Protein AF-A0A9W9A0K6-F1 (afdb_monomer_lite)

Radius of gyration: 25.61 Å; chains: 1; bounding box: 62×74×63 Å

pLDDT: mean 73.53, std 22.24, range [29.34, 97.88]

Secondary structure (DSSP, 8-state):
-HHHHHHHH----PBPTTS-BSS-HHHHHHHHHHHHH-PPP--HHHHHH---TTHHHHHHHHHHHHHS----HHHHHHHHHHHHHH---HHHHHHHHS------S-------------------------PPP-------PPPEEEEEEEE---SS--------S-----SS-----TT-SEEGGGS--EEEEEE--SS---EEEEEEEEETTEEEEEEEE-EEE-SS-PPTT-EEEEEESSTTTHHHHHT-S-GGGEEEEEEEEEPPSSTTSPPEEEEEEEEEEE-

Organism: NCBI:txid153920

Structure (mmCIF, N/CA/C/O backbone):
data_AF-A0A9W9A0K6-F1
#
_entry.id   AF-A0A9W9A0K6-F1
#
loop_
_atom_site.group_PDB
_atom_site.id
_atom_site.type_symbol
_atom_site.label_atom_id
_atom_site.label_alt_id
_atom_site.label_comp_id
_atom_site.label_asym_id
_atom_site.label_entity_id
_atom_site.label_seq_id
_atom_site.pdbx_PDB_ins_code
_atom_site.Cartn_x
_atom_site.Cartn_y
_atom_site.Cartn_z
_atom_site.occupancy
_atom_site.B_iso_or_equiv
_atom_site.auth_seq_id
_atom_site.auth_comp_id
_atom_site.auth_asym_id
_atom_site.auth_atom_id
_atom_site.pdbx_PDB_model_num
ATOM 1 N N . ASP A 1 1 ? 0.219 8.237 28.336 1.00 68.12 1 ASP A N 1
ATOM 2 C CA . ASP A 1 1 ? -1.061 7.681 28.813 1.00 68.12 1 ASP A CA 1
ATOM 3 C C . ASP A 1 1 ? -2.025 7.581 27.627 1.00 68.12 1 ASP A C 1
ATOM 5 O O . ASP A 1 1 ? -2.242 8.591 26.966 1.00 68.12 1 ASP A O 1
ATOM 9 N N . VAL A 1 2 ? -2.498 6.372 27.291 1.00 68.00 2 VAL A N 1
ATOM 10 C CA . VAL A 1 2 ? -3.333 6.113 26.092 1.00 68.00 2 VAL A CA 1
ATOM 11 C C . VAL A 1 2 ? -4.708 6.754 26.244 1.00 68.00 2 VAL A C 1
ATOM 13 O O . VAL A 1 2 ? -5.220 7.337 25.292 1.00 68.00 2 VAL A O 1
ATOM 16 N N . PHE A 1 3 ? -5.263 6.713 27.455 1.00 74.75 3 PHE A N 1
ATOM 17 C CA . PHE A 1 3 ? -6.571 7.274 27.755 1.00 74.75 3 PHE A CA 1
ATOM 18 C C . PHE A 1 3 ? -6.590 8.789 27.516 1.00 74.75 3 PHE A C 1
ATOM 20 O O . PHE A 1 3 ? -7.414 9.292 26.756 1.00 74.75 3 PHE A O 1
ATOM 27 N N . ARG A 1 4 ? -5.596 9.515 28.048 1.00 72.12 4 ARG A N 1
ATOM 28 C CA . ARG A 1 4 ? -5.444 10.962 27.803 1.00 72.12 4 ARG A CA 1
ATOM 29 C C . ARG A 1 4 ? -5.283 11.310 26.321 1.00 72.12 4 ARG A C 1
ATOM 31 O O . ARG A 1 4 ? -5.782 12.348 25.899 1.00 72.12 4 ARG A O 1
ATOM 38 N N . ALA A 1 5 ? -4.598 10.476 25.535 1.00 66.56 5 ALA A N 1
ATOM 39 C CA . ALA A 1 5 ? -4.434 10.704 24.097 1.00 66.56 5 ALA A CA 1
ATOM 40 C C . ALA A 1 5 ? -5.761 10.536 23.339 1.00 66.56 5 ALA A C 1
ATOM 42 O O . ALA A 1 5 ? -6.124 11.394 22.540 1.00 66.56 5 ALA A O 1
ATOM 43 N N . VAL A 1 6 ? -6.520 9.479 23.645 1.00 70.00 6 VAL A N 1
ATOM 44 C CA . VAL A 1 6 ? -7.845 9.236 23.052 1.00 70.00 6 VAL A CA 1
ATOM 45 C C . VAL A 1 6 ? -8.816 10.370 23.383 1.00 70.00 6 VAL A C 1
ATOM 47 O O . VAL A 1 6 ? -9.488 10.878 22.489 1.00 70.00 6 VAL A O 1
ATOM 50 N N . VAL A 1 7 ? -8.843 10.821 24.641 1.00 72.00 7 VAL A N 1
ATOM 51 C CA . VAL A 1 7 ? -9.714 11.924 25.075 1.00 72.00 7 VAL A CA 1
ATOM 52 C C . VAL A 1 7 ? -9.347 13.241 24.377 1.00 72.00 7 VAL A C 1
ATOM 54 O O . VAL A 1 7 ? -10.242 13.952 23.930 1.00 72.00 7 VAL A O 1
ATOM 57 N N . LYS A 1 8 ? -8.052 13.554 24.219 1.00 68.50 8 LYS A N 1
ATOM 58 C CA . LYS A 1 8 ? -7.588 14.789 23.554 1.00 68.50 8 LYS A CA 1
ATOM 59 C C . LYS A 1 8 ? -7.838 14.813 22.044 1.00 68.50 8 LYS A C 1
ATOM 61 O O . LYS A 1 8 ? -8.107 15.874 21.496 1.00 68.50 8 LYS A O 1
ATOM 66 N N . CYS A 1 9 ? -7.742 13.671 21.362 1.00 62.06 9 CYS A N 1
ATOM 67 C CA . CYS A 1 9 ? -7.924 13.595 19.907 1.00 62.06 9 CYS A CA 1
ATOM 68 C C . CYS A 1 9 ? -9.398 13.506 19.474 1.00 62.06 9 CYS A C 1
ATOM 70 O O . CYS A 1 9 ? -9.695 13.510 18.277 1.00 62.06 9 CYS A O 1
ATOM 72 N N . ARG A 1 10 ? -10.338 13.402 20.418 1.00 65.50 10 ARG A N 1
ATOM 73 C CA . ARG A 1 10 ? -11.757 13.212 20.122 1.00 65.50 10 ARG A CA 1
ATOM 74 C C . ARG A 1 10 ? -12.406 14.535 19.700 1.00 65.50 10 ARG A C 1
ATOM 76 O O . ARG A 1 10 ? -12.674 15.393 20.529 1.00 65.50 10 ARG A O 1
ATOM 83 N N . LYS A 1 11 ? -12.707 14.676 18.403 1.00 53.19 11 LYS A N 1
ATOM 84 C CA . LYS A 1 11 ? -13.309 15.900 17.833 1.00 53.19 11 LYS A CA 1
ATOM 85 C C . LYS A 1 11 ? -14.790 16.113 18.191 1.00 53.19 11 LYS A C 1
ATOM 87 O O . LYS A 1 11 ? -15.263 17.239 18.095 1.00 53.19 11 LYS A O 1
ATOM 92 N N . SER A 1 12 ? -15.537 15.079 18.599 1.00 53.22 12 SER A N 1
ATOM 93 C CA . SER A 1 12 ? -16.930 15.244 19.050 1.00 53.22 12 SER A CA 1
ATOM 94 C C . SER A 1 12 ? -17.461 14.085 19.910 1.00 53.22 12 SER A C 1
ATOM 96 O O . SER A 1 12 ? -17.026 12.927 19.815 1.00 53.22 12 SER A O 1
ATOM 98 N N . TRP A 1 13 ? -18.440 14.399 20.764 1.00 61.69 13 TRP A N 1
ATOM 99 C CA . TRP A 1 13 ? -19.209 13.428 21.540 1.00 61.69 13 TRP A CA 1
ATOM 100 C C . TRP A 1 13 ? -20.512 13.114 20.803 1.00 61.69 13 TRP A C 1
ATOM 102 O O . TRP A 1 13 ? -21.374 13.977 20.676 1.00 61.69 13 TRP A O 1
ATOM 112 N N . LYS A 1 14 ? -20.692 11.870 20.335 1.00 64.25 14 LYS A N 1
ATOM 113 C CA . LYS A 1 14 ? -22.025 11.414 19.917 1.00 64.25 14 LYS A CA 1
ATOM 114 C C . LYS A 1 14 ? -22.913 11.334 21.157 1.00 64.25 14 LYS A C 1
ATOM 116 O O . LYS A 1 14 ? -22.619 10.560 22.074 1.00 64.25 14 LYS A O 1
ATOM 121 N N . THR A 1 15 ? -23.973 12.129 21.171 1.00 68.94 15 THR A N 1
ATOM 122 C CA . THR A 1 15 ? -25.034 12.109 22.178 1.00 68.94 15 THR A CA 1
ATOM 123 C C . THR A 1 15 ? -26.234 11.332 21.634 1.00 68.94 15 THR A C 1
ATOM 125 O O . THR A 1 15 ? -26.556 11.394 20.449 1.00 68.94 15 THR A O 1
ATOM 128 N N . LEU A 1 16 ? -26.870 10.528 22.483 1.00 65.62 16 LEU A N 1
ATOM 129 C CA . LEU A 1 16 ? -28.155 9.895 22.185 1.00 65.62 16 LEU A CA 1
ATOM 130 C C . LEU A 1 16 ? -29.280 10.940 22.257 1.00 65.62 16 LEU A C 1
ATOM 132 O O . LEU A 1 16 ? -29.103 12.007 22.851 1.00 65.62 16 LEU A O 1
ATOM 136 N N . LYS A 1 17 ? -30.462 10.613 21.709 1.00 51.94 17 LYS A N 1
ATOM 137 C CA . LYS A 1 17 ? -31.695 11.375 21.977 1.00 51.94 17 LYS A CA 1
ATOM 138 C C . LYS A 1 17 ? -31.899 11.416 23.500 1.00 51.94 17 LYS A C 1
ATOM 140 O O . LYS A 1 17 ? -32.152 10.380 24.107 1.00 51.94 17 LYS A O 1
ATOM 145 N N . GLY A 1 18 ? -31.682 12.583 24.109 1.00 59.66 18 GLY A N 1
ATOM 146 C CA . GLY A 1 18 ? -31.627 12.761 25.568 1.00 59.66 18 GLY A CA 1
ATOM 147 C C . GLY A 1 18 ? -30.263 13.186 26.136 1.00 59.66 18 GLY A C 1
ATOM 148 O O . GLY A 1 18 ? -30.072 13.123 27.345 1.00 59.66 18 GLY A O 1
ATOM 149 N N . GLY A 1 19 ? -29.291 13.578 25.302 1.00 66.00 19 GLY A N 1
ATOM 150 C CA . GLY A 1 19 ? -28.042 14.222 25.744 1.00 66.00 19 GLY A CA 1
ATOM 151 C C . GLY A 1 19 ? -27.000 13.289 26.375 1.00 66.00 19 GLY A C 1
ATOM 152 O O . GLY A 1 19 ? -25.861 13.695 26.589 1.00 66.00 19 GLY A O 1
ATOM 153 N N . LYS A 1 20 ? -27.341 12.018 26.623 1.00 72.00 20 LYS A N 1
ATOM 154 C CA . LYS A 1 20 ? -26.408 11.018 27.161 1.00 72.00 20 LYS A CA 1
ATOM 155 C C . LYS A 1 20 ? -25.338 10.658 26.132 1.00 72.00 20 LYS A C 1
ATOM 157 O O . LYS A 1 20 ? -25.643 10.296 24.997 1.00 72.00 20 LYS A O 1
ATOM 162 N N . VAL A 1 21 ? -24.077 10.728 26.539 1.00 83.00 21 VAL A N 1
ATOM 163 C CA . VAL A 1 21 ? -22.923 10.398 25.696 1.00 83.00 21 VAL A CA 1
ATOM 164 C C . VAL A 1 21 ? -22.884 8.891 25.406 1.00 83.00 21 VAL A C 1
ATOM 166 O O . VAL A 1 21 ? -23.012 8.075 26.313 1.00 83.00 21 VAL A O 1
ATOM 169 N N . VAL A 1 22 ? -22.676 8.503 24.141 1.00 82.06 22 VAL A N 1
ATOM 170 C CA . VAL A 1 22 ? -22.660 7.087 23.705 1.00 82.06 22 VAL A CA 1
ATOM 171 C C . VAL A 1 22 ? -21.466 6.308 24.276 1.00 82.06 22 VAL A C 1
ATOM 173 O O . VAL A 1 22 ? -21.599 5.125 24.565 1.00 82.06 22 VAL A O 1
ATOM 176 N N . TRP A 1 23 ? -20.319 6.971 24.445 1.00 85.94 23 TRP A N 1
ATOM 177 C CA . TRP A 1 23 ? -19.096 6.430 25.055 1.00 85.94 23 TRP A CA 1
ATOM 178 C C . TRP A 1 23 ? -18.546 7.444 26.062 1.00 85.94 23 TRP A C 1
ATOM 180 O O . TRP A 1 23 ? -17.709 8.259 25.665 1.00 85.94 23 TRP A O 1
ATOM 190 N N . PRO A 1 24 ? -19.079 7.486 27.295 1.00 88.12 24 PRO A N 1
ATOM 191 C CA . PRO A 1 24 ? -18.581 8.352 28.359 1.00 88.12 24 PRO A CA 1
ATOM 192 C C . PRO A 1 24 ? -17.196 7.895 28.844 1.00 88.12 24 PRO A C 1
ATOM 194 O O . PRO A 1 24 ? -16.763 6.776 28.558 1.00 88.12 24 PRO A O 1
ATOM 197 N N . LEU A 1 25 ? -16.505 8.771 29.579 1.00 86.81 25 LEU A N 1
ATOM 198 C CA . LEU A 1 25 ? -15.100 8.596 29.968 1.00 86.81 25 LEU A CA 1
ATOM 199 C C . LEU A 1 25 ? -14.824 7.276 30.703 1.00 86.81 25 LEU A C 1
ATOM 201 O O . LEU A 1 25 ? -13.829 6.620 30.409 1.00 86.81 25 LEU A O 1
ATOM 205 N N . HIS A 1 26 ? -15.704 6.851 31.611 1.00 87.56 26 HIS A N 1
ATOM 206 C CA . HIS A 1 26 ? -15.525 5.604 32.363 1.00 87.56 26 HIS A CA 1
ATOM 207 C C . HIS A 1 26 ? -15.648 4.354 31.481 1.00 87.56 26 HIS A C 1
ATOM 209 O O . HIS A 1 26 ? -14.873 3.416 31.643 1.00 87.56 26 HIS A O 1
ATOM 215 N N . LEU A 1 27 ? -16.553 4.350 30.495 1.00 90.31 27 LEU A N 1
ATOM 216 C CA . LEU A 1 27 ? -16.653 3.246 29.529 1.00 90.31 27 LEU A CA 1
ATOM 217 C C . LEU A 1 27 ? -15.475 3.221 28.561 1.00 90.31 27 LEU A C 1
ATOM 219 O O . LEU A 1 27 ? -15.049 2.154 28.130 1.00 90.31 27 LEU A O 1
ATOM 223 N N . GLU A 1 28 ? -14.954 4.393 28.206 1.00 89.06 28 GLU A N 1
ATOM 224 C CA . GLU A 1 28 ? -13.768 4.510 27.364 1.00 89.06 28 GLU A CA 1
ATOM 225 C C . GLU A 1 28 ? -12.512 4.003 28.087 1.00 89.06 28 GLU A C 1
ATOM 227 O O . GLU A 1 28 ? -11.701 3.303 27.482 1.00 89.06 28 GLU A O 1
ATOM 232 N N . ALA A 1 29 ? -12.392 4.266 29.392 1.00 88.19 29 ALA A N 1
ATOM 233 C CA . ALA A 1 29 ? -11.340 3.699 30.231 1.00 88.19 29 ALA A CA 1
ATOM 234 C C . ALA A 1 29 ? -11.438 2.165 30.300 1.00 88.19 29 ALA A C 1
ATOM 236 O O . ALA A 1 29 ? -10.468 1.487 29.965 1.00 88.19 29 ALA A O 1
ATOM 237 N N . ALA A 1 30 ? -12.620 1.623 30.621 1.00 91.94 30 ALA A N 1
ATOM 238 C CA . ALA A 1 30 ? -12.846 0.175 30.695 1.00 91.94 30 ALA A CA 1
ATOM 239 C C . ALA A 1 30 ? -12.625 -0.534 29.345 1.00 91.94 30 ALA A C 1
ATOM 241 O O . ALA A 1 30 ? -12.106 -1.647 29.291 1.00 91.94 30 ALA A O 1
ATOM 242 N N . LEU A 1 31 ? -12.971 0.115 28.226 1.00 92.38 31 LEU A N 1
ATOM 243 C CA . LEU A 1 31 ? -12.686 -0.407 26.889 1.00 92.38 31 LEU A CA 1
ATOM 244 C C . LEU A 1 31 ? -11.175 -0.540 26.647 1.00 92.38 31 LEU A C 1
ATOM 246 O O . LEU A 1 31 ? -10.733 -1.579 26.160 1.00 92.38 31 LEU A O 1
ATOM 250 N N . LEU A 1 32 ? -10.386 0.491 26.966 1.00 89.25 32 LEU A N 1
ATOM 251 C CA . LEU A 1 32 ? -8.931 0.467 26.779 1.00 89.25 32 LEU A CA 1
ATOM 252 C C . LEU A 1 32 ? -8.234 -0.500 27.745 1.00 89.25 32 LEU A C 1
ATOM 254 O O . LEU A 1 32 ? -7.261 -1.146 27.357 1.00 89.25 32 LEU A O 1
ATOM 258 N N . GLU A 1 33 ? -8.744 -0.630 28.967 1.00 89.56 33 GLU A N 1
ATOM 259 C CA . GLU A 1 33 ? -8.281 -1.618 29.942 1.00 89.56 33 GLU A CA 1
ATOM 260 C C . GLU A 1 33 ? -8.517 -3.043 29.428 1.00 89.56 33 GLU A C 1
ATOM 262 O O . GLU A 1 33 ? -7.561 -3.808 29.282 1.00 89.56 33 GLU A O 1
ATOM 267 N N . GLY A 1 34 ? -9.746 -3.366 29.012 1.00 89.69 34 GLY A N 1
ATOM 268 C CA . GLY A 1 34 ? -10.067 -4.654 28.396 1.00 89.69 34 GLY A CA 1
ATOM 269 C C . GLY A 1 34 ? -9.235 -4.938 27.141 1.00 89.69 34 GLY A C 1
ATOM 270 O O . GLY A 1 34 ? -8.837 -6.076 26.903 1.00 89.69 34 GLY A O 1
ATOM 271 N N . LEU A 1 35 ? -8.899 -3.899 26.368 1.00 88.38 35 LEU A N 1
ATOM 272 C CA . LEU A 1 35 ? -8.002 -4.000 25.214 1.00 88.38 35 LEU A CA 1
ATOM 273 C C . LEU A 1 35 ? -6.579 -4.413 25.597 1.00 88.38 35 LEU A C 1
ATOM 275 O O . LEU A 1 35 ? -5.927 -5.110 24.829 1.00 88.38 35 LEU A O 1
ATOM 279 N N . SER A 1 36 ? -6.097 -3.941 26.748 1.00 86.06 36 SER A N 1
ATOM 280 C CA . SER A 1 36 ? -4.758 -4.242 27.260 1.00 86.06 36 SER A CA 1
ATOM 281 C C . SER A 1 36 ? -4.660 -5.612 27.927 1.00 86.06 36 SER A C 1
ATOM 283 O O . SER A 1 36 ? -3.597 -6.224 27.898 1.00 86.06 36 SER A O 1
ATOM 285 N N . LEU A 1 37 ? -5.769 -6.095 28.494 1.00 87.56 37 LEU A N 1
ATOM 286 C CA . LEU A 1 37 ? -5.864 -7.409 29.131 1.00 87.56 37 LEU A CA 1
ATOM 287 C C . LEU A 1 37 ? -6.098 -8.537 28.126 1.00 87.56 37 LEU A C 1
ATOM 289 O O . LEU A 1 37 ? -5.722 -9.677 28.388 1.00 87.56 37 LEU A O 1
ATOM 293 N N . TYR A 1 38 ? -6.729 -8.235 26.990 1.00 87.25 38 TYR A N 1
ATOM 294 C CA . TYR A 1 38 ? -6.962 -9.218 25.944 1.00 87.25 38 TYR A CA 1
ATOM 295 C C . TYR A 1 38 ? -5.633 -9.690 25.341 1.00 87.25 38 TYR A C 1
ATOM 297 O O . TYR A 1 38 ? -4.940 -8.931 24.659 1.00 87.25 38 TYR A O 1
ATOM 305 N N . GLN A 1 39 ? -5.310 -10.963 25.552 1.00 78.00 39 GLN A N 1
ATOM 306 C CA . GLN A 1 39 ? -4.197 -11.632 24.892 1.00 78.00 39 GLN A CA 1
ATOM 307 C C . GLN A 1 39 ? -4.740 -12.417 23.695 1.00 78.00 39 GLN A C 1
ATOM 309 O O . GLN A 1 39 ? -5.603 -13.274 23.880 1.00 78.00 39 GLN A O 1
ATOM 314 N N . PRO A 1 40 ? -4.294 -12.117 22.465 1.00 74.25 40 PRO A N 1
ATOM 315 C CA . PRO A 1 40 ? -4.662 -12.918 21.312 1.00 74.25 40 PRO A CA 1
ATOM 316 C C . PRO A 1 40 ? -4.130 -14.347 21.446 1.00 74.25 40 PRO A C 1
ATOM 318 O O . PRO A 1 40 ? -2.966 -14.530 21.797 1.00 74.25 40 PRO A O 1
ATOM 321 N N . ASP A 1 41 ? -4.928 -15.345 21.075 1.00 69.25 41 ASP A N 1
ATOM 322 C CA . ASP A 1 41 ? -4.397 -16.692 20.870 1.00 69.25 41 ASP A CA 1
ATOM 323 C C . ASP A 1 41 ? -3.363 -16.672 19.737 1.00 69.25 41 ASP A C 1
ATOM 325 O O . ASP A 1 41 ? -3.588 -16.033 18.704 1.00 69.25 41 ASP A O 1
ATOM 329 N N . ASN A 1 42 ? -2.271 -17.432 19.883 1.00 59.94 42 ASN A N 1
ATOM 330 C CA . ASN A 1 42 ? -1.226 -17.625 18.861 1.00 59.94 42 ASN A CA 1
ATOM 331 C C . ASN A 1 42 ? -1.710 -18.463 17.654 1.00 59.94 42 ASN A C 1
ATOM 333 O O . ASN A 1 42 ? -0.960 -19.245 17.069 1.00 59.94 42 ASN A O 1
ATOM 337 N N . SER A 1 43 ? -2.985 -18.353 17.290 1.00 62.06 43 SER A N 1
ATOM 338 C CA . SER A 1 43 ? -3.570 -19.048 16.153 1.00 62.06 43 SER A CA 1
ATOM 339 C C . SER A 1 43 ? -3.101 -18.428 14.833 1.00 62.06 43 SER A C 1
ATOM 341 O O . SER A 1 43 ? -2.794 -17.237 14.741 1.00 62.06 43 SER A O 1
ATOM 343 N N . ARG A 1 44 ? -3.090 -19.238 13.767 1.00 54.31 44 ARG A N 1
ATOM 344 C CA . ARG A 1 44 ? -2.754 -18.790 12.405 1.00 54.31 44 ARG A CA 1
ATOM 345 C C . ARG A 1 44 ? -3.605 -17.590 11.961 1.00 54.31 44 ARG A C 1
ATOM 347 O O . ARG A 1 44 ? -3.104 -16.724 11.253 1.00 54.31 44 ARG A O 1
ATOM 354 N N . GLU A 1 45 ? -4.865 -17.519 12.390 1.00 57.97 45 GLU A N 1
ATOM 355 C CA . GLU A 1 45 ? -5.784 -16.419 12.065 1.00 57.97 45 GLU A CA 1
ATOM 356 C C . GLU A 1 45 ? -5.386 -15.093 12.727 1.00 57.97 45 GLU A C 1
ATOM 358 O O . GLU A 1 45 ? -5.444 -14.043 12.083 1.00 57.97 45 GLU A O 1
ATOM 363 N N . THR A 1 46 ? -4.925 -15.146 13.978 1.00 63.62 46 THR A N 1
ATOM 364 C CA . THR A 1 46 ? -4.359 -13.988 14.678 1.00 63.62 46 THR A CA 1
ATOM 365 C C . THR A 1 46 ? -3.065 -13.524 14.026 1.00 63.62 46 THR A C 1
ATOM 367 O O . THR A 1 46 ? -2.873 -12.328 13.811 1.00 63.62 46 THR A O 1
ATOM 370 N N . LEU A 1 47 ? -2.187 -14.473 13.696 1.00 61.31 47 LEU A N 1
ATOM 371 C CA . LEU A 1 47 ? -0.828 -14.186 13.244 1.00 61.31 47 LEU A CA 1
ATOM 372 C C . LEU A 1 47 ? -0.764 -13.707 11.789 1.00 61.31 47 LEU A C 1
ATOM 374 O O . LEU A 1 47 ? 0.007 -12.803 11.488 1.00 61.31 47 LEU A O 1
ATOM 378 N N . LEU A 1 48 ? -1.559 -14.300 10.891 1.00 57.16 48 LEU A N 1
ATOM 379 C CA . LEU A 1 48 ? -1.476 -14.022 9.452 1.00 57.16 48 LEU A CA 1
ATOM 380 C C . LEU A 1 48 ? -2.584 -13.102 8.935 1.00 57.16 48 LEU A C 1
ATOM 382 O O . LEU A 1 48 ? -2.353 -12.360 7.988 1.00 57.16 48 LEU A O 1
ATOM 386 N N . LEU A 1 49 ? -3.788 -13.153 9.516 1.00 60.22 49 LEU A N 1
ATOM 387 C CA . LEU A 1 49 ? -4.941 -12.396 9.008 1.00 60.22 49 LEU A CA 1
ATOM 388 C C . LEU A 1 49 ? -5.257 -11.154 9.855 1.00 60.22 49 LEU A C 1
ATOM 390 O O . LEU A 1 49 ? -6.180 -10.412 9.518 1.00 60.22 49 LEU A O 1
ATOM 394 N N . GLY A 1 50 ? -4.553 -10.942 10.974 1.00 65.50 50 GLY A N 1
ATOM 395 C CA . GLY A 1 50 ? -4.835 -9.840 11.901 1.00 65.50 50 GLY A CA 1
ATOM 396 C C . GLY A 1 50 ? -6.255 -9.891 12.477 1.00 65.50 50 GLY A C 1
ATOM 397 O O . GLY A 1 50 ? -6.819 -8.864 12.866 1.00 65.50 50 GLY A O 1
ATOM 398 N N . ARG A 1 51 ? -6.868 -11.081 12.494 1.00 76.31 51 ARG A N 1
ATOM 399 C CA . ARG A 1 51 ? -8.201 -11.309 13.052 1.00 76.31 51 ARG A CA 1
ATOM 400 C C . ARG A 1 51 ? -8.042 -11.695 14.509 1.00 76.31 51 ARG A C 1
ATOM 402 O O . ARG A 1 51 ? -7.206 -12.513 14.844 1.00 76.31 51 ARG A O 1
ATOM 409 N N . PHE A 1 52 ? -8.865 -11.127 15.380 1.00 78.50 52 PHE A N 1
ATOM 410 C CA . PHE A 1 52 ? -8.806 -11.409 16.812 1.00 78.50 52 PHE A CA 1
ATOM 411 C C . PHE A 1 52 ? -10.115 -12.082 17.237 1.00 78.50 52 PHE A C 1
ATOM 413 O O . PHE A 1 52 ? -11.054 -11.369 17.622 1.00 78.50 52 PHE A O 1
ATOM 420 N N . PRO A 1 53 ? -10.224 -13.422 17.102 1.00 75.69 53 PRO A N 1
ATOM 421 C CA . PRO A 1 53 ? -11.414 -14.157 17.504 1.00 75.69 53 PRO A CA 1
ATOM 422 C C . PRO A 1 53 ? -11.832 -13.786 18.925 1.00 75.69 53 PRO A C 1
ATOM 424 O O . PRO A 1 53 ? -11.008 -13.634 19.813 1.00 75.69 53 PRO A O 1
ATOM 427 N N . MET A 1 54 ? -13.132 -13.593 19.137 1.00 86.31 54 MET A N 1
ATOM 428 C CA . MET A 1 54 ? -13.725 -13.289 20.448 1.00 86.31 54 MET A CA 1
ATOM 429 C C . MET A 1 54 ? -13.262 -11.998 21.149 1.00 86.31 54 MET A C 1
ATOM 431 O O . MET A 1 54 ? -13.874 -11.632 22.149 1.00 86.31 54 MET A O 1
ATOM 435 N N . ARG A 1 55 ? -12.306 -11.229 20.614 1.00 91.19 55 ARG A N 1
ATOM 436 C CA . ARG A 1 55 ? -11.822 -9.974 21.219 1.00 91.19 55 ARG A CA 1
ATOM 437 C C . ARG A 1 55 ? -12.938 -9.022 21.630 1.00 91.19 55 ARG A C 1
ATOM 439 O O . ARG A 1 55 ? -12.998 -8.562 22.765 1.00 91.19 55 ARG A O 1
ATOM 446 N N . ASN A 1 56 ? -13.847 -8.724 20.707 1.00 93.00 56 ASN A N 1
ATOM 447 C CA . ASN A 1 56 ? -14.921 -7.767 20.973 1.00 93.00 56 ASN A CA 1
ATOM 448 C C . ASN A 1 56 ? -15.907 -8.288 22.026 1.00 93.00 56 ASN A C 1
ATOM 450 O O . ASN A 1 56 ? -16.511 -7.491 22.740 1.00 93.00 56 ASN A O 1
ATOM 454 N N . ARG A 1 57 ? -16.072 -9.614 22.114 1.00 92.50 57 ARG A N 1
ATOM 455 C CA . ARG A 1 57 ? -16.893 -10.263 23.138 1.00 92.50 57 ARG A CA 1
ATOM 456 C C . ARG A 1 57 ? -16.209 -10.184 24.500 1.00 92.50 57 ARG A C 1
ATOM 458 O O . ARG A 1 57 ? -16.839 -9.735 25.445 1.00 92.50 57 ARG A O 1
ATOM 465 N N . PHE A 1 58 ? -14.921 -10.508 24.568 1.00 93.94 58 PHE A N 1
ATOM 466 C CA . PHE A 1 58 ? -14.125 -10.381 25.787 1.00 93.94 58 PHE A CA 1
ATOM 467 C C . PHE A 1 58 ? -14.167 -8.952 26.349 1.00 93.94 58 PHE A C 1
ATOM 469 O O . PHE A 1 58 ? -14.463 -8.745 27.520 1.00 93.94 58 PHE A O 1
ATOM 476 N N . ILE A 1 59 ? -13.945 -7.944 25.499 1.00 93.94 59 ILE A N 1
ATOM 477 C CA . ILE A 1 59 ? -13.987 -6.532 25.916 1.00 93.94 59 ILE A CA 1
ATOM 478 C C . ILE A 1 59 ? -15.399 -6.131 26.363 1.00 93.94 59 ILE A C 1
ATOM 480 O O . ILE A 1 59 ? -15.553 -5.399 27.335 1.00 93.94 59 ILE A O 1
ATOM 484 N N . SER A 1 60 ? -16.434 -6.605 25.667 1.00 95.50 60 SER A N 1
ATOM 485 C CA . SER A 1 60 ? -17.837 -6.383 26.038 1.00 95.50 60 SER A CA 1
ATOM 486 C C . SER A 1 60 ? -18.150 -6.930 27.438 1.00 95.50 60 SER A C 1
ATOM 488 O O . SER A 1 60 ? -18.719 -6.208 28.258 1.00 95.50 60 SER A O 1
ATOM 490 N N . GLU A 1 61 ? -17.713 -8.155 27.738 1.00 94.38 61 GLU A N 1
ATOM 491 C CA . GLU A 1 61 ? -17.855 -8.789 29.055 1.00 94.38 61 GLU A CA 1
ATOM 492 C C . GLU A 1 61 ? -17.042 -8.049 30.131 1.00 94.38 61 GLU A C 1
ATOM 494 O O . GLU A 1 61 ? -17.531 -7.834 31.240 1.00 94.38 61 GLU A O 1
ATOM 499 N N . HIS A 1 62 ? -15.834 -7.583 29.795 1.00 94.75 62 HIS A N 1
ATOM 500 C CA . HIS A 1 62 ? -15.005 -6.789 30.700 1.00 94.75 62 HIS A CA 1
ATOM 501 C C . HIS A 1 62 ? -15.653 -5.443 31.056 1.00 94.75 62 HIS A C 1
ATOM 503 O O . HIS A 1 62 ? -15.708 -5.091 32.229 1.00 94.75 62 HIS A O 1
ATOM 509 N N . ILE A 1 63 ? -16.204 -4.715 30.077 1.00 94.75 63 ILE A N 1
ATOM 510 C CA . ILE A 1 63 ? -16.919 -3.454 30.335 1.00 94.75 63 ILE A CA 1
ATOM 511 C C . ILE A 1 63 ? -18.089 -3.699 31.288 1.00 94.75 63 ILE A C 1
ATOM 513 O O . ILE A 1 63 ? -18.210 -2.988 32.281 1.00 94.75 63 ILE A O 1
ATOM 517 N N . LEU A 1 64 ? -18.897 -4.734 31.037 1.00 95.06 64 LEU A N 1
ATOM 518 C CA . LEU A 1 64 ? -20.014 -5.079 31.916 1.00 95.06 64 LEU A CA 1
ATOM 519 C C . LEU A 1 64 ? -19.541 -5.372 33.346 1.00 95.06 64 LEU A C 1
ATOM 521 O O . LEU A 1 64 ? -20.143 -4.887 34.300 1.00 95.06 64 LEU A O 1
ATOM 525 N N . LYS A 1 65 ? -18.450 -6.129 33.501 1.00 94.50 65 LYS A N 1
ATOM 526 C CA . LYS A 1 65 ? -17.885 -6.471 34.811 1.00 94.50 65 LYS A CA 1
ATOM 527 C C . LYS A 1 65 ? -17.345 -5.248 35.560 1.00 94.50 65 LYS A C 1
ATOM 529 O O . LYS A 1 65 ? -17.520 -5.164 36.771 1.00 94.50 65 LYS A O 1
ATOM 534 N N . THR A 1 66 ? -16.685 -4.329 34.859 1.00 93.50 66 THR A N 1
ATOM 535 C CA . THR A 1 66 ? -15.994 -3.184 35.473 1.00 93.50 66 THR A CA 1
ATOM 536 C C . THR A 1 66 ? -16.929 -2.002 35.727 1.00 93.50 66 THR A C 1
ATOM 538 O O . THR A 1 66 ? -16.772 -1.303 36.724 1.00 93.50 66 THR A O 1
ATOM 541 N N . THR A 1 67 ? -17.904 -1.754 34.846 1.00 92.94 67 THR A N 1
ATOM 542 C CA . THR A 1 67 ? -18.749 -0.547 34.911 1.00 92.94 67 THR A CA 1
ATOM 543 C C . THR A 1 67 ? -20.219 -0.827 35.201 1.00 92.94 67 THR A C 1
ATOM 545 O O . THR A 1 67 ? -20.962 0.109 35.482 1.00 92.94 67 THR A O 1
ATOM 548 N N . GLY A 1 68 ? -20.661 -2.086 35.112 1.00 92.62 68 GLY A N 1
ATOM 549 C CA . GLY A 1 68 ? -22.070 -2.468 35.234 1.00 92.62 68 GLY A CA 1
ATOM 550 C C . GLY A 1 68 ? -22.929 -2.107 34.015 1.00 92.62 68 GLY A C 1
ATOM 551 O O . GLY A 1 68 ? -24.109 -2.449 33.977 1.00 92.62 68 GLY A O 1
ATOM 552 N N . GLU A 1 69 ? -22.367 -1.444 32.998 1.00 91.44 69 GLU A N 1
ATOM 553 C CA . GLU A 1 69 ? -23.094 -1.070 31.784 1.00 91.44 69 GLU A CA 1
ATOM 554 C C . GLU A 1 69 ? -22.884 -2.085 30.656 1.00 91.44 69 GLU A C 1
ATOM 556 O O . GLU A 1 69 ? -21.764 -2.476 30.325 1.00 91.44 69 GLU A O 1
ATOM 561 N N . VAL A 1 70 ? -23.971 -2.453 29.976 1.00 91.75 70 VAL A N 1
ATOM 562 C CA . VAL A 1 70 ? -23.912 -3.376 28.839 1.00 91.75 70 VAL A CA 1
ATOM 563 C C . VAL A 1 70 ? -23.506 -2.633 27.565 1.00 91.75 70 VAL A C 1
ATOM 565 O O . VAL A 1 70 ? -24.193 -1.721 27.100 1.00 91.75 70 VAL A O 1
ATOM 568 N N . ARG A 1 71 ? -22.418 -3.085 26.935 1.00 92.12 71 ARG A N 1
ATOM 569 C CA . ARG A 1 71 ? -22.038 -2.718 25.562 1.00 92.12 71 ARG A CA 1
ATOM 570 C C . ARG A 1 71 ? -21.902 -3.971 24.733 1.00 92.12 71 ARG A C 1
ATOM 572 O O . ARG A 1 71 ? -21.165 -4.866 25.118 1.00 92.12 71 ARG A O 1
ATOM 579 N N . THR A 1 72 ? -22.589 -4.052 23.599 1.00 92.62 72 THR A N 1
ATOM 580 C CA . THR A 1 72 ? -22.538 -5.251 22.753 1.00 92.62 72 THR A CA 1
ATOM 581 C C . THR A 1 72 ? -21.199 -5.357 22.026 1.00 92.62 72 THR A C 1
ATOM 583 O O . THR A 1 72 ? -20.576 -4.347 21.694 1.00 92.62 72 THR A O 1
ATOM 586 N N . ALA A 1 73 ? -20.782 -6.577 21.677 1.00 90.81 73 ALA A N 1
ATOM 587 C CA . ALA A 1 73 ? -19.571 -6.802 20.881 1.00 90.81 73 ALA A CA 1
ATOM 588 C C . ALA A 1 73 ? -19.569 -6.012 19.551 1.00 90.81 73 ALA A C 1
ATOM 590 O O . ALA A 1 73 ? -18.520 -5.564 19.090 1.00 90.81 73 ALA A O 1
ATOM 591 N N . LYS A 1 74 ? -20.746 -5.774 18.951 1.00 91.31 74 LYS A N 1
ATOM 592 C CA . LYS A 1 74 ? -20.892 -4.924 17.755 1.00 91.31 74 LYS A CA 1
ATOM 593 C C . LYS A 1 74 ? -20.598 -3.451 18.058 1.00 91.31 74 LYS A C 1
ATOM 595 O O . LYS A 1 74 ? -19.877 -2.805 17.301 1.00 91.31 74 LYS A O 1
ATOM 600 N N . GLN A 1 75 ? -21.116 -2.925 19.171 1.00 90.50 75 GLN A N 1
ATOM 601 C CA . GLN A 1 75 ? -20.838 -1.552 19.611 1.00 90.50 75 GLN A CA 1
ATOM 602 C C . GLN A 1 75 ? -19.354 -1.355 19.936 1.00 90.50 75 GLN A C 1
ATOM 604 O O . GLN A 1 75 ? -18.778 -0.339 19.547 1.00 90.50 75 GLN A O 1
ATOM 609 N N . VAL A 1 76 ? -18.732 -2.340 20.592 1.00 92.56 76 VAL A N 1
ATOM 610 C CA . VAL A 1 76 ? -17.286 -2.364 20.856 1.00 92.56 76 VAL A CA 1
ATOM 611 C C . VAL A 1 76 ? -16.505 -2.337 19.542 1.00 92.56 76 VAL A C 1
ATOM 613 O O . VAL A 1 76 ? -15.662 -1.464 19.358 1.00 92.56 76 VAL A O 1
ATOM 616 N N . GLY A 1 77 ? -16.830 -3.221 18.592 1.00 89.38 77 GLY A N 1
ATOM 617 C CA . GLY A 1 77 ? -16.170 -3.260 17.284 1.00 89.38 77 GLY A CA 1
ATOM 618 C C . GLY A 1 77 ? -16.268 -1.934 16.524 1.00 89.38 77 GLY A C 1
ATOM 619 O O . GLY A 1 77 ? -15.260 -1.428 16.036 1.00 89.38 77 GLY A O 1
ATOM 620 N N . SER A 1 78 ? -17.457 -1.321 16.501 1.00 87.81 78 SER A N 1
ATOM 621 C CA . SER A 1 78 ? -17.665 -0.000 15.892 1.00 87.81 78 SER A CA 1
ATOM 622 C C . SER A 1 78 ? -16.826 1.091 16.567 1.00 87.81 78 SER A C 1
ATOM 624 O O . SER A 1 78 ? -16.261 1.945 15.883 1.00 87.81 78 SER A O 1
ATOM 626 N N . ARG A 1 79 ? -16.689 1.060 17.901 1.00 89.31 79 ARG A N 1
ATOM 627 C CA . ARG A 1 79 ? -15.855 2.032 18.619 1.00 89.31 79 ARG A CA 1
ATOM 628 C C . ARG A 1 79 ? -14.371 1.838 18.333 1.00 89.31 79 ARG A C 1
ATOM 630 O O . ARG A 1 79 ? -13.687 2.828 18.101 1.00 89.31 79 ARG A O 1
ATOM 637 N N . LEU A 1 80 ? -13.885 0.597 18.303 1.00 88.38 80 LEU A N 1
ATOM 638 C CA . LEU A 1 80 ? -12.496 0.296 17.945 1.00 88.38 80 LEU A CA 1
ATOM 639 C C . LEU A 1 80 ? -12.170 0.745 16.516 1.00 88.38 80 LEU A C 1
ATOM 641 O O . LEU A 1 80 ? -11.090 1.280 16.289 1.00 88.38 80 LEU A O 1
ATOM 645 N N . GLN A 1 81 ? -13.111 0.591 15.578 1.00 84.44 81 GLN A N 1
ATOM 646 C CA . GLN A 1 81 ? -12.962 1.108 14.217 1.00 84.44 81 GLN A CA 1
ATOM 647 C C . GLN A 1 81 ? -12.848 2.636 14.210 1.00 84.44 81 GLN A C 1
ATOM 649 O O . GLN A 1 81 ? -11.878 3.169 13.691 1.00 84.44 81 GLN A O 1
ATOM 654 N N . GLN A 1 82 ? -13.747 3.342 14.903 1.00 82.75 82 GLN A N 1
ATOM 655 C CA . GLN A 1 82 ? -13.643 4.799 15.038 1.00 82.75 82 GLN A CA 1
ATOM 656 C C . GLN A 1 82 ? -12.309 5.230 15.655 1.00 82.75 82 GLN A C 1
ATOM 658 O O . GLN A 1 82 ? -11.738 6.221 15.219 1.00 82.75 82 GLN A O 1
ATOM 663 N N . LEU A 1 83 ? -11.798 4.512 16.660 1.00 82.06 83 LEU A N 1
ATOM 664 C CA . LEU A 1 83 ? -10.494 4.816 17.254 1.00 82.06 83 LEU A CA 1
ATOM 665 C C . LEU A 1 83 ? -9.344 4.617 16.257 1.00 82.06 83 LEU A C 1
ATOM 667 O O . LEU A 1 83 ? -8.398 5.395 16.303 1.00 82.06 83 LEU A O 1
ATOM 671 N N . ARG A 1 84 ? -9.430 3.643 15.341 1.00 80.94 84 ARG A N 1
ATOM 672 C CA . ARG A 1 84 ? -8.469 3.505 14.234 1.00 80.94 84 ARG A CA 1
ATOM 673 C C . ARG A 1 84 ? -8.552 4.674 13.254 1.00 80.94 84 ARG A C 1
ATOM 675 O O . ARG A 1 84 ? -7.516 5.215 12.889 1.00 80.94 84 ARG A O 1
ATOM 682 N N . ASP A 1 85 ? -9.766 5.070 12.882 1.00 73.81 85 ASP A N 1
ATOM 683 C CA . ASP A 1 85 ? -9.995 6.034 11.799 1.00 73.81 85 ASP A CA 1
ATOM 684 C C . ASP A 1 85 ? -9.833 7.496 12.251 1.00 73.81 85 ASP A C 1
ATOM 686 O O . ASP A 1 85 ? -9.459 8.362 11.467 1.00 73.81 85 ASP A O 1
ATOM 690 N N . THR A 1 86 ? -10.133 7.795 13.521 1.00 67.38 86 THR A N 1
ATOM 691 C CA . THR A 1 86 ? -10.217 9.177 14.035 1.00 67.38 86 THR A CA 1
ATOM 692 C C . THR A 1 86 ? -9.150 9.533 15.059 1.00 67.38 86 THR A C 1
ATOM 694 O O . THR A 1 86 ? -8.864 10.717 15.250 1.00 67.38 86 THR A O 1
ATOM 697 N N . CYS A 1 87 ? -8.544 8.547 15.728 1.00 57.75 87 CYS A N 1
ATOM 698 C CA . CYS A 1 87 ? -7.491 8.801 16.698 1.00 57.75 87 CYS A CA 1
ATOM 699 C C . CYS A 1 87 ? -6.143 8.363 16.127 1.00 57.75 87 CYS A C 1
ATOM 701 O O . CYS A 1 87 ? -5.813 7.180 16.100 1.00 57.75 87 CYS A O 1
ATOM 703 N N . GLY A 1 88 ? -5.285 9.335 15.816 1.00 54.97 88 GLY A N 1
ATOM 704 C CA . GLY A 1 88 ? -3.839 9.125 15.745 1.00 54.97 88 GLY A CA 1
ATOM 705 C C . GLY A 1 88 ? -3.261 8.855 17.138 1.00 54.97 88 GLY A C 1
ATOM 706 O O . GLY A 1 88 ? -2.363 9.570 17.563 1.00 54.97 88 GLY A O 1
ATOM 707 N N . GLY A 1 89 ? -3.811 7.883 17.885 1.00 52.84 89 GLY A N 1
ATOM 708 C CA . GLY A 1 89 ? -3.586 7.609 19.317 1.00 52.84 89 GLY A CA 1
ATOM 709 C C . GLY A 1 89 ? -2.172 7.143 19.686 1.00 52.84 89 GLY A C 1
ATOM 710 O O . GLY A 1 89 ? -1.971 6.413 20.660 1.00 52.84 89 GLY A O 1
ATOM 711 N N . GLY A 1 90 ? -1.185 7.556 18.898 1.00 59.72 90 GLY A N 1
ATOM 712 C CA . GLY A 1 90 ? 0.214 7.221 19.018 1.00 59.72 90 GLY A CA 1
ATOM 713 C C . GLY A 1 90 ? 0.485 5.742 18.766 1.00 59.72 90 GLY A C 1
ATOM 714 O O . GLY A 1 90 ? -0.409 4.892 18.703 1.00 59.72 90 GLY A O 1
ATOM 715 N N . ARG A 1 91 ? 1.776 5.412 18.702 1.00 61.00 91 ARG A N 1
ATOM 716 C CA . ARG A 1 91 ? 2.266 4.034 18.550 1.00 61.00 91 ARG A CA 1
ATOM 717 C C . ARG A 1 91 ? 1.675 3.074 19.596 1.00 61.00 91 ARG A C 1
ATOM 719 O O . ARG A 1 91 ? 1.536 1.890 19.326 1.00 61.00 91 ARG A O 1
ATOM 726 N N . LYS A 1 92 ? 1.306 3.568 20.787 1.00 62.22 92 LYS A N 1
ATOM 727 C CA . LYS A 1 92 ? 0.790 2.746 21.896 1.00 62.22 92 LYS A CA 1
ATOM 728 C C . LYS A 1 92 ? -0.663 2.294 21.699 1.00 62.22 92 LYS A C 1
ATOM 730 O O . LYS A 1 92 ? -0.947 1.134 21.970 1.00 62.22 92 LYS A O 1
ATOM 735 N N . LEU A 1 93 ? -1.564 3.151 21.204 1.00 71.38 93 LEU A N 1
ATOM 736 C CA . LEU A 1 93 ? -2.928 2.717 20.873 1.00 71.38 93 LEU A CA 1
ATOM 737 C C . LEU A 1 93 ? -2.916 1.771 19.670 1.00 71.38 93 LEU A C 1
ATOM 739 O O . LEU A 1 93 ? -3.604 0.759 19.701 1.00 71.38 93 LEU A O 1
ATOM 743 N N . GLN A 1 94 ? -2.086 2.052 18.661 1.00 70.38 94 GLN A N 1
ATOM 744 C CA . GLN A 1 94 ? -1.929 1.165 17.506 1.00 70.38 94 GLN A CA 1
ATOM 745 C C . GLN A 1 94 ? -1.406 -0.217 17.920 1.00 70.38 94 GLN A C 1
ATOM 747 O O . GLN A 1 94 ? -1.973 -1.221 17.514 1.00 70.38 94 GLN A O 1
ATOM 752 N N . LYS A 1 95 ? -0.432 -0.298 18.837 1.00 72.69 95 LYS A N 1
ATOM 753 C CA . LYS A 1 95 ? 0.012 -1.581 19.417 1.00 72.69 95 LYS A CA 1
ATOM 754 C C . LYS A 1 95 ? -1.095 -2.346 20.149 1.00 72.69 95 LYS A C 1
ATOM 756 O O . LYS A 1 95 ? -1.120 -3.566 20.093 1.00 72.69 95 LYS A O 1
ATOM 761 N N . LEU A 1 96 ? -2.007 -1.656 20.836 1.00 71.50 96 LEU A N 1
ATOM 762 C CA . LEU A 1 96 ? -3.145 -2.313 21.491 1.00 71.50 96 LEU A CA 1
ATOM 763 C C . LEU A 1 96 ? -4.225 -2.722 20.481 1.00 71.50 96 LEU A C 1
ATOM 765 O O . LEU A 1 96 ? -4.838 -3.776 20.618 1.00 71.50 96 LEU A O 1
ATOM 769 N N . LEU A 1 97 ? -4.478 -1.901 19.458 1.00 71.19 97 LEU A N 1
ATOM 770 C CA . LEU A 1 97 ? -5.465 -2.163 18.406 1.00 71.19 97 LEU A CA 1
ATOM 771 C C . LEU A 1 97 ? -5.021 -3.281 17.456 1.00 71.19 97 LEU A C 1
ATOM 773 O O . LEU A 1 97 ? -5.866 -4.068 17.029 1.00 71.19 97 LEU A O 1
ATOM 777 N N . SER A 1 98 ? -3.722 -3.389 17.213 1.00 68.75 98 SER A N 1
ATOM 778 C CA . SER A 1 98 ? -3.051 -4.442 16.459 1.00 68.75 98 SER A CA 1
ATOM 779 C C . SER A 1 98 ? -1.766 -4.826 17.201 1.00 68.75 98 SER A C 1
ATOM 781 O O . SER A 1 98 ? -0.732 -4.183 16.988 1.00 68.75 98 SER A O 1
ATOM 783 N N . PRO A 1 99 ? -1.811 -5.844 18.079 1.00 62.38 99 PRO A N 1
ATOM 784 C CA . PRO A 1 99 ? -0.622 -6.426 18.687 1.00 62.38 99 PRO A CA 1
ATOM 785 C C . PRO A 1 99 ? 0.215 -7.111 17.602 1.00 62.38 99 PRO A C 1
ATOM 787 O O . PRO A 1 99 ? 0.162 -8.321 17.418 1.00 62.38 99 PRO A O 1
ATOM 790 N N . VAL A 1 100 ? 0.954 -6.329 16.816 1.00 53.09 100 VAL A N 1
ATOM 791 C CA . VAL A 1 100 ? 2.020 -6.861 15.972 1.00 53.09 100 VAL A CA 1
ATOM 792 C C . VAL A 1 100 ? 3.064 -7.388 16.944 1.00 53.09 100 VAL A C 1
ATOM 794 O O . VAL A 1 100 ? 3.578 -6.631 17.772 1.00 53.09 100 VAL A O 1
ATOM 797 N N . LEU A 1 101 ? 3.323 -8.694 16.891 1.00 50.06 101 LEU A N 1
ATOM 798 C CA . LEU A 1 101 ? 4.445 -9.303 17.588 1.00 50.06 101 LEU A CA 1
ATOM 799 C C . LEU A 1 101 ? 5.704 -8.527 17.197 1.00 50.06 101 LEU A C 1
ATOM 801 O O . LEU A 1 101 ? 6.190 -8.632 16.075 1.00 50.06 101 LEU A O 1
ATOM 805 N N . ASN A 1 102 ? 6.234 -7.746 18.137 1.00 37.84 102 ASN A N 1
ATOM 806 C CA . ASN A 1 102 ? 7.644 -7.405 18.130 1.00 37.84 102 ASN A CA 1
ATOM 807 C C . ASN A 1 102 ? 8.387 -8.745 18.207 1.00 37.84 102 ASN A C 1
ATOM 809 O O . ASN A 1 102 ? 8.525 -9.321 19.287 1.00 37.84 102 ASN A O 1
ATOM 813 N N . SER A 1 103 ? 8.814 -9.268 17.061 1.00 39.97 103 SER A N 1
ATOM 814 C CA . SER A 1 103 ? 9.696 -10.424 16.947 1.00 39.97 103 SER A CA 1
ATOM 815 C C . SER A 1 103 ? 11.077 -10.047 17.491 1.00 39.97 103 SER A C 1
ATOM 817 O O . SER A 1 103 ? 11.996 -9.725 16.749 1.00 39.97 103 SER A O 1
ATOM 819 N N . GLY A 1 104 ? 11.183 -10.011 18.816 1.00 34.69 104 GLY A N 1
ATOM 820 C CA . GLY A 1 104 ? 12.425 -9.875 19.574 1.00 34.69 104 GLY A CA 1
ATOM 821 C C . GLY A 1 104 ? 12.619 -11.019 20.569 1.00 34.69 104 GLY A C 1
ATOM 822 O O . GLY A 1 104 ? 13.456 -10.918 21.457 1.00 34.69 104 GLY A O 1
ATOM 823 N N . THR A 1 105 ? 11.838 -12.096 20.457 1.00 32.84 105 THR A N 1
ATOM 824 C CA . THR A 1 105 ? 12.058 -13.320 21.232 1.00 32.84 105 THR A CA 1
ATOM 825 C C . THR A 1 105 ? 12.400 -14.455 20.270 1.00 32.84 105 THR A C 1
ATOM 827 O O . THR A 1 105 ? 11.649 -14.682 19.317 1.00 32.84 105 THR A O 1
ATOM 830 N N . PRO A 1 106 ? 13.542 -15.143 20.456 1.00 30.88 106 PRO A N 1
ATOM 831 C CA . PRO A 1 106 ? 13.857 -16.318 19.664 1.00 30.88 106 PRO A CA 1
ATOM 832 C C . PRO A 1 106 ? 12.786 -17.360 19.973 1.00 30.88 106 PRO A C 1
ATOM 834 O O . PRO A 1 106 ? 12.540 -17.678 21.139 1.00 30.88 106 PRO A O 1
ATOM 837 N N . ILE A 1 107 ? 12.117 -17.856 18.933 1.00 34.94 107 ILE A N 1
ATOM 838 C CA . ILE A 1 107 ? 11.186 -18.976 19.043 1.00 34.94 107 ILE A CA 1
ATOM 839 C C . ILE A 1 107 ? 12.021 -20.172 19.501 1.00 34.94 107 ILE A C 1
ATOM 841 O O . ILE A 1 107 ? 12.681 -20.842 18.712 1.00 34.94 107 ILE A O 1
ATOM 845 N N . SER A 1 108 ? 12.048 -20.388 20.813 1.00 33.19 108 SER A N 1
ATOM 846 C CA . SER A 1 108 ? 12.583 -21.600 21.403 1.00 33.19 108 SER A CA 1
ATOM 847 C C . SER A 1 108 ? 11.699 -22.751 20.944 1.00 33.19 108 SER A C 1
ATOM 849 O O . SER A 1 108 ? 10.500 -22.788 21.226 1.00 33.19 108 SER A O 1
ATOM 851 N N . ASN A 1 109 ? 12.309 -23.672 20.202 1.00 40.81 109 ASN A N 1
ATOM 852 C CA . ASN A 1 109 ? 11.799 -25.005 19.916 1.00 40.81 109 ASN A CA 1
ATOM 853 C C . ASN A 1 109 ? 11.184 -25.638 21.176 1.00 40.81 109 ASN A C 1
ATOM 855 O O . ASN A 1 109 ? 11.915 -26.131 22.032 1.00 40.81 109 ASN A O 1
ATOM 859 N N . ARG A 1 110 ? 9.850 -25.644 21.282 1.00 35.97 110 ARG A N 1
ATOM 860 C CA . ARG A 1 110 ? 9.009 -26.561 22.085 1.00 35.97 110 ARG A CA 1
ATOM 861 C C . ARG A 1 110 ? 7.565 -26.073 21.933 1.00 35.97 110 ARG A C 1
ATOM 863 O O . ARG A 1 110 ? 7.212 -25.011 22.413 1.00 35.97 110 ARG A O 1
ATOM 870 N N . SER A 1 111 ? 6.647 -26.790 21.307 1.00 31.39 111 SER A N 1
ATOM 871 C CA . SER A 1 111 ? 6.288 -28.157 21.655 1.00 31.39 111 SER A CA 1
ATOM 872 C C . SER A 1 111 ? 5.334 -28.710 20.593 1.00 31.39 111 SER A C 1
ATOM 874 O O . SER A 1 111 ? 4.288 -28.134 20.304 1.00 31.39 111 SER A O 1
ATOM 876 N N . HIS A 1 112 ? 5.694 -29.865 20.039 1.00 34.94 112 HIS A N 1
ATOM 877 C CA . HIS A 1 112 ? 4.740 -30.766 19.414 1.00 34.94 112 HIS A CA 1
ATOM 878 C C . HIS A 1 112 ? 3.783 -31.269 20.503 1.00 34.94 112 HIS A C 1
ATOM 880 O O . HIS A 1 112 ? 4.154 -32.134 21.291 1.00 34.94 112 HIS A O 1
ATOM 886 N N . TYR A 1 113 ? 2.553 -30.760 20.544 1.00 32.59 113 TYR A N 1
ATOM 887 C CA . TYR A 1 113 ? 1.436 -31.520 21.104 1.00 32.59 113 TYR A CA 1
ATOM 888 C C . TYR A 1 113 ? 0.700 -32.196 19.952 1.00 32.59 113 TYR A C 1
ATOM 890 O O . TYR A 1 113 ? -0.264 -31.694 19.384 1.00 32.59 113 TYR A O 1
ATOM 898 N N . SER A 1 114 ? 1.214 -33.366 19.588 1.00 34.06 114 SER A N 1
ATOM 899 C CA . SER A 1 114 ? 0.499 -34.372 18.817 1.00 34.06 114 SER A CA 1
ATOM 900 C C . SER A 1 114 ? -0.642 -34.931 19.669 1.00 34.06 114 SER A C 1
ATOM 902 O O . SER A 1 114 ? -0.402 -35.676 20.623 1.00 34.06 114 SER A O 1
ATOM 904 N N . LEU A 1 115 ? -1.886 -34.606 19.311 1.00 36.94 115 LEU A N 1
ATOM 905 C CA . LEU A 1 115 ? -3.041 -35.385 19.743 1.00 36.94 115 LEU A CA 1
ATOM 906 C C . LEU A 1 115 ? -2.990 -36.743 19.039 1.00 36.94 115 LEU A C 1
ATOM 908 O O . LEU A 1 115 ? -3.237 -36.873 17.842 1.00 36.94 115 LEU A O 1
ATOM 912 N N . ARG A 1 116 ? -2.627 -37.753 19.831 1.00 33.31 116 ARG A N 1
ATOM 913 C CA . ARG A 1 116 ? -2.774 -39.172 19.528 1.00 33.31 116 ARG A CA 1
ATOM 914 C C . ARG A 1 116 ? -4.231 -39.465 19.167 1.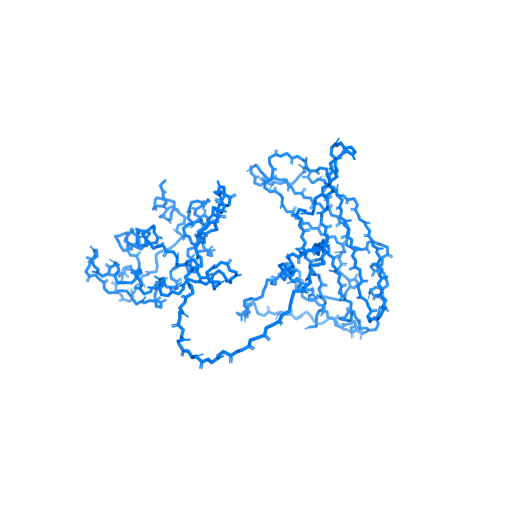00 33.31 116 ARG A C 1
ATOM 916 O O . ARG A 1 116 ? -5.115 -39.283 20.000 1.00 33.31 116 ARG A O 1
ATOM 923 N N . ARG A 1 117 ? -4.464 -40.029 17.983 1.00 31.47 117 ARG A N 1
ATOM 924 C CA . ARG A 1 117 ? -5.613 -40.908 17.749 1.00 31.47 117 ARG A CA 1
ATOM 925 C C . ARG A 1 117 ? -5.070 -42.295 17.430 1.00 31.47 117 ARG A C 1
ATOM 927 O O . ARG A 1 117 ? -4.393 -42.486 16.427 1.00 31.47 117 ARG A O 1
ATOM 934 N N . SER A 1 118 ? -5.305 -43.221 18.356 1.00 38.47 118 SER A N 1
ATOM 935 C CA . SER A 1 118 ? -4.937 -44.631 18.256 1.00 38.47 118 SER A CA 1
ATOM 936 C C . SER A 1 118 ? -5.534 -45.284 17.011 1.00 38.47 118 SER A C 1
ATOM 938 O O . SER A 1 118 ? -6.717 -45.114 16.723 1.00 38.47 118 SER A O 1
ATOM 940 N N . GLY A 1 119 ? -4.716 -46.088 16.339 1.00 30.52 119 GLY A N 1
ATOM 941 C CA . GLY A 1 119 ? -5.109 -46.987 15.261 1.00 30.52 119 GLY A CA 1
ATOM 942 C C . GLY A 1 119 ? -3.942 -47.907 14.921 1.00 30.52 119 GLY A C 1
ATOM 943 O O . GLY A 1 119 ? -3.154 -47.611 14.032 1.00 30.52 119 GLY A O 1
ATOM 944 N N . SER A 1 120 ? -3.790 -48.982 15.694 1.00 35.12 120 SER A N 1
ATOM 945 C CA . SER A 1 120 ? -2.797 -50.039 15.490 1.00 35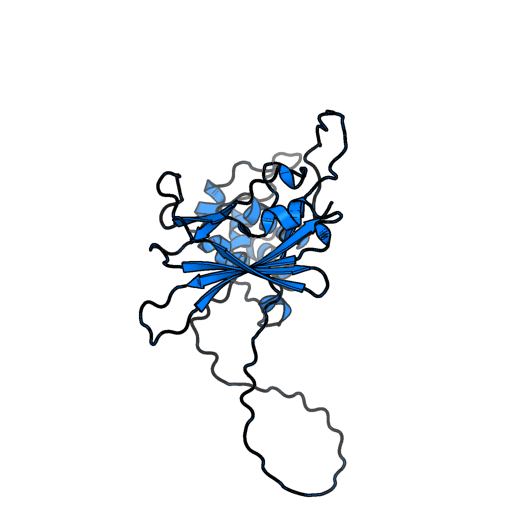.12 120 SER A CA 1
ATOM 946 C C . SER A 1 120 ? -2.941 -50.721 14.127 1.00 35.12 120 SER A C 1
ATOM 948 O O . SER A 1 120 ? -4.036 -51.176 13.803 1.00 35.12 120 SER A O 1
ATOM 950 N N . ARG A 1 121 ? -1.821 -50.929 13.420 1.00 31.27 121 ARG A N 1
ATOM 951 C CA . ARG A 1 121 ? -1.394 -52.245 12.897 1.00 31.27 121 ARG A CA 1
ATOM 952 C C . ARG A 1 121 ? -0.003 -52.169 12.250 1.00 31.27 121 ARG A C 1
ATOM 954 O O . ARG A 1 121 ? 0.276 -51.308 11.427 1.00 31.27 121 ARG A O 1
ATOM 961 N N . SER A 1 122 ? 0.851 -53.079 12.700 1.00 33.78 122 SER A N 1
ATOM 962 C CA . SER A 1 122 ? 2.244 -53.325 12.319 1.00 33.78 122 SER A CA 1
ATOM 963 C C . SER A 1 122 ? 2.396 -53.806 10.869 1.00 33.78 122 SER A C 1
ATOM 965 O O . SER A 1 122 ? 1.513 -54.516 10.406 1.00 33.78 122 SER A O 1
ATOM 967 N N . THR A 1 123 ? 3.528 -53.508 10.207 1.00 33.34 123 THR A N 1
ATOM 968 C CA . THR A 1 123 ? 4.630 -54.463 9.903 1.00 33.34 123 THR A CA 1
ATOM 969 C C . THR A 1 123 ? 5.693 -53.865 8.959 1.00 33.34 123 THR A C 1
ATOM 971 O O . THR A 1 123 ? 5.367 -53.389 7.883 1.00 33.34 123 THR A O 1
ATOM 974 N N . ALA A 1 124 ? 6.958 -54.014 9.375 1.00 35.28 124 ALA A N 1
ATOM 975 C CA . ALA A 1 124 ? 8.154 -54.378 8.598 1.00 35.28 124 ALA A CA 1
ATOM 976 C C . ALA A 1 124 ? 8.756 -53.467 7.489 1.00 35.28 124 ALA A C 1
ATOM 978 O O . ALA A 1 124 ? 8.329 -53.456 6.342 1.00 35.28 124 ALA A O 1
ATOM 979 N N . SER A 1 125 ? 9.962 -52.983 7.820 1.00 35.25 125 SER A N 1
ATOM 980 C CA . SER A 1 125 ? 11.232 -53.202 7.094 1.00 35.25 125 SER A CA 1
ATOM 981 C C . SER A 1 125 ? 11.833 -52.104 6.203 1.00 35.25 125 SER A C 1
ATOM 983 O O . SER A 1 125 ? 11.186 -51.462 5.386 1.00 35.25 125 SER A O 1
ATOM 985 N N . SER A 1 126 ? 13.163 -52.068 6.325 1.00 34.44 126 SER A N 1
ATOM 986 C CA . SER A 1 126 ? 14.199 -51.544 5.432 1.00 34.44 126 SER A CA 1
ATOM 987 C C . SER A 1 126 ? 14.572 -50.054 5.498 1.00 34.44 126 SER A C 1
ATOM 989 O O . SER A 1 126 ? 13.803 -49.128 5.273 1.00 34.44 126 SER A O 1
ATOM 991 N N . SER A 1 127 ? 15.846 -49.904 5.843 1.00 37.50 127 SER A N 1
ATOM 992 C CA . SER A 1 127 ? 16.753 -48.767 5.913 1.00 37.50 127 SER A CA 1
ATOM 993 C C . SER A 1 127 ? 17.305 -48.339 4.551 1.00 37.50 127 SER A C 1
ATOM 995 O O . SER A 1 127 ? 17.795 -49.209 3.838 1.00 37.50 127 SER A O 1
ATOM 997 N N . VAL A 1 128 ? 17.419 -47.029 4.292 1.00 48.38 128 VAL A N 1
ATOM 998 C CA . VAL A 1 128 ? 18.567 -46.419 3.577 1.00 48.38 128 VAL A CA 1
ATOM 999 C C . VAL A 1 128 ? 18.662 -44.917 3.928 1.00 48.38 128 VAL A C 1
ATOM 1001 O O . VAL A 1 128 ? 17.616 -44.271 4.006 1.00 48.38 128 VAL A O 1
ATOM 1004 N N . PRO A 1 129 ? 19.861 -44.332 4.137 1.00 43.41 129 PRO A N 1
ATOM 1005 C CA . PRO A 1 129 ? 20.033 -42.893 4.328 1.00 43.41 129 PRO A CA 1
ATOM 1006 C C . PRO A 1 129 ? 20.405 -42.197 3.007 1.00 43.41 129 PRO A C 1
ATOM 1008 O O . PRO A 1 129 ? 21.206 -42.711 2.225 1.00 43.41 129 PRO A O 1
ATOM 1011 N N . THR A 1 130 ? 19.877 -40.999 2.749 1.00 33.72 130 THR A N 1
ATOM 1012 C CA . THR A 1 130 ? 20.417 -40.101 1.714 1.00 33.72 130 THR A CA 1
ATOM 1013 C C . THR A 1 130 ? 20.300 -38.648 2.175 1.00 33.72 130 THR A C 1
ATOM 1015 O O . THR A 1 130 ? 19.286 -38.234 2.729 1.00 33.72 130 THR A O 1
ATOM 1018 N N . SER A 1 131 ? 21.416 -37.943 2.014 1.00 36.25 131 SER A N 1
ATOM 1019 C CA . SER A 1 131 ? 21.805 -36.616 2.503 1.00 36.25 131 SER A CA 1
ATOM 1020 C C . SER A 1 131 ? 20.879 -35.453 2.083 1.00 36.25 131 SER A C 1
ATOM 1022 O O . SER A 1 131 ? 20.034 -35.626 1.205 1.00 36.25 131 SER A O 1
ATOM 1024 N N . PRO A 1 132 ? 21.013 -34.261 2.704 1.00 38.06 132 PRO A N 1
ATOM 1025 C CA . PRO A 1 132 ? 19.972 -33.243 2.703 1.00 38.06 132 PRO A CA 1
ATOM 1026 C C . PRO A 1 132 ? 20.006 -32.385 1.436 1.00 38.06 132 PRO A C 1
ATOM 1028 O O . PRO A 1 132 ? 21.053 -31.878 1.035 1.00 38.06 132 PRO A O 1
ATOM 1031 N N . ILE A 1 133 ? 18.830 -32.185 0.843 1.00 29.34 133 ILE A N 1
ATOM 1032 C CA . ILE A 1 133 ? 18.582 -31.144 -0.149 1.00 29.34 133 ILE A CA 1
ATOM 1033 C C . ILE A 1 133 ? 18.325 -29.842 0.623 1.00 29.34 133 ILE A C 1
ATOM 1035 O O . ILE A 1 133 ? 17.426 -29.766 1.463 1.00 29.34 133 ILE A O 1
ATOM 1039 N N . SER A 1 134 ? 19.148 -28.824 0.382 1.00 35.44 134 SER A N 1
ATOM 1040 C CA . SER A 1 134 ? 18.895 -27.461 0.848 1.00 35.44 134 SER A CA 1
ATOM 1041 C C . SER A 1 134 ? 17.773 -26.873 0.000 1.00 35.44 134 SER A C 1
ATOM 1043 O O . SER A 1 134 ? 18.016 -26.270 -1.039 1.00 35.44 134 SER A O 1
ATOM 1045 N N . GLN A 1 135 ? 16.530 -27.107 0.411 1.00 32.69 135 GLN A N 1
ATOM 1046 C CA . GLN A 1 135 ? 15.387 -26.364 -0.100 1.00 32.69 135 GLN A CA 1
ATOM 1047 C C . GLN A 1 135 ? 15.293 -25.069 0.706 1.00 32.69 135 GLN A C 1
ATOM 1049 O O . GLN A 1 135 ? 14.846 -25.061 1.854 1.00 32.69 135 GLN A O 1
ATOM 1054 N N . GLU A 1 136 ? 15.765 -23.980 0.102 1.00 30.73 136 GLU A N 1
ATOM 1055 C CA . GLU A 1 136 ? 15.420 -22.622 0.504 1.00 30.73 136 GLU A CA 1
ATOM 1056 C C . GLU A 1 136 ? 13.895 -22.489 0.429 1.00 30.73 136 GLU A C 1
ATOM 1058 O O . GLU A 1 136 ? 13.304 -22.289 -0.629 1.00 30.73 136 GLU A O 1
ATOM 1063 N N . PHE A 1 137 ? 13.230 -22.681 1.567 1.00 29.86 137 PHE A N 1
ATOM 1064 C CA . PHE A 1 137 ? 11.831 -22.321 1.718 1.00 29.86 137 PHE A CA 1
ATOM 1065 C C . PHE A 1 137 ? 11.760 -20.795 1.787 1.00 29.86 137 PHE A C 1
ATOM 1067 O O . PHE A 1 137 ? 11.808 -20.201 2.865 1.00 29.86 137 PHE A O 1
ATOM 1074 N N . GLU A 1 138 ? 11.655 -20.157 0.620 1.00 32.97 138 GLU A N 1
ATOM 1075 C CA . GLU A 1 138 ? 11.125 -18.803 0.515 1.00 32.97 138 GLU A CA 1
ATOM 1076 C C . GLU A 1 138 ? 9.716 -18.813 1.117 1.00 32.97 138 GLU A C 1
ATOM 1078 O O . GLU A 1 138 ? 8.745 -19.294 0.529 1.00 32.97 138 GLU A O 1
ATOM 1083 N N . PHE A 1 139 ? 9.601 -18.310 2.345 1.00 31.84 139 PHE A N 1
ATOM 1084 C CA . PHE A 1 139 ? 8.321 -18.013 2.965 1.00 31.84 139 PHE A CA 1
ATOM 1085 C C . PHE A 1 139 ? 7.675 -16.866 2.184 1.00 31.84 139 PHE A C 1
ATOM 1087 O O . PHE A 1 139 ? 7.821 -15.700 2.546 1.00 31.84 139 PHE A O 1
ATO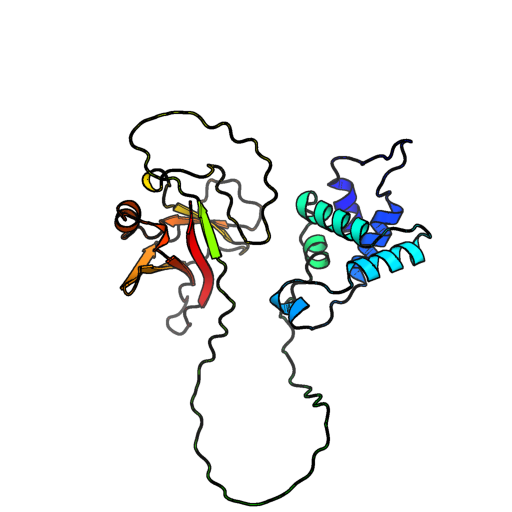M 1094 N N . SER A 1 140 ? 6.965 -17.183 1.099 1.00 35.16 140 SER A N 1
ATOM 1095 C CA . SER A 1 140 ? 6.169 -16.201 0.372 1.00 35.16 140 SER A CA 1
ATOM 1096 C C . SER A 1 140 ? 4.978 -15.807 1.248 1.00 35.16 140 SER A C 1
ATOM 1098 O O . SER A 1 140 ? 3.912 -16.431 1.217 1.00 35.16 140 SER A O 1
ATOM 1100 N N . SER A 1 141 ? 5.148 -14.775 2.074 1.00 51.19 141 SER A N 1
ATOM 1101 C CA . SER A 1 141 ? 4.006 -13.960 2.467 1.00 51.19 141 SER A CA 1
ATOM 1102 C C . SER A 1 141 ? 3.341 -13.499 1.172 1.00 51.19 141 SER A C 1
ATOM 1104 O O . SER A 1 141 ? 4.020 -13.030 0.258 1.00 51.19 141 SER A O 1
ATOM 1106 N N . SER A 1 142 ? 2.032 -13.720 1.032 1.00 54.56 142 SER A N 1
ATOM 1107 C CA . SER A 1 142 ? 1.312 -13.276 -0.161 1.00 54.56 142 SER A CA 1
ATOM 1108 C C . SER A 1 142 ? 1.627 -11.792 -0.391 1.00 54.56 142 SER A C 1
ATOM 1110 O O . SER A 1 142 ? 1.468 -11.008 0.552 1.00 54.56 142 SER A O 1
ATOM 1112 N N . PRO A 1 143 ? 2.127 -11.403 -1.578 1.00 66.25 143 PRO A N 1
ATOM 1113 C CA . PRO A 1 143 ? 2.576 -10.040 -1.811 1.00 66.25 143 PRO A CA 1
ATOM 1114 C C . PRO A 1 143 ? 1.411 -9.080 -1.589 1.00 66.25 143 PRO A C 1
ATOM 1116 O O . PRO A 1 143 ? 0.275 -9.369 -1.966 1.00 66.25 143 PRO A O 1
ATOM 1119 N N . ASN A 1 144 ? 1.690 -7.938 -0.966 1.00 86.81 144 ASN A N 1
ATOM 1120 C CA . ASN A 1 144 ? 0.715 -6.860 -0.857 1.00 86.81 144 ASN A CA 1
ATOM 1121 C C . ASN A 1 144 ? 0.302 -6.449 -2.280 1.00 86.81 144 ASN A C 1
ATOM 1123 O O . ASN A 1 144 ? 1.178 -6.153 -3.086 1.00 86.81 144 ASN A O 1
ATOM 1127 N N . VAL A 1 145 ? -0.986 -6.500 -2.623 1.00 91.69 145 VAL A N 1
ATOM 1128 C CA . VAL A 1 145 ? -1.469 -6.160 -3.971 1.00 91.69 145 VAL A CA 1
ATOM 1129 C C . VAL A 1 145 ? -2.143 -4.797 -3.925 1.00 91.69 145 VAL A C 1
ATOM 1131 O O . VAL A 1 145 ? -3.125 -4.607 -3.213 1.00 91.69 145 VAL A O 1
ATOM 1134 N N . MET A 1 146 ? -1.629 -3.865 -4.719 1.00 91.31 146 MET A N 1
ATOM 1135 C CA . MET A 1 146 ? -2.170 -2.527 -4.911 1.00 91.31 146 MET A CA 1
ATOM 1136 C C . MET A 1 146 ? -2.835 -2.445 -6.284 1.00 91.31 146 MET A C 1
ATOM 1138 O O . MET A 1 146 ? -2.219 -2.760 -7.304 1.00 91.31 146 MET A O 1
ATOM 1142 N N . TYR A 1 147 ? -4.087 -1.999 -6.317 1.00 91.62 147 TYR A N 1
ATOM 1143 C CA . TYR A 1 147 ? -4.810 -1.774 -7.566 1.00 91.62 147 TYR A CA 1
ATOM 1144 C C . TYR A 1 147 ? -4.674 -0.320 -8.026 1.00 91.62 147 TYR A C 1
ATOM 1146 O O . TYR A 1 147 ? -4.782 0.604 -7.221 1.00 91.62 147 TYR A O 1
ATOM 1154 N N . ILE A 1 148 ? -4.438 -0.138 -9.323 1.00 92.25 148 ILE A N 1
ATOM 1155 C CA . ILE A 1 148 ? -4.411 1.145 -10.019 1.00 92.25 148 ILE A CA 1
ATOM 1156 C C . ILE A 1 148 ? -5.685 1.226 -10.860 1.00 92.25 148 ILE A C 1
ATOM 1158 O O . ILE A 1 148 ? -5.823 0.513 -11.856 1.00 92.25 148 ILE A O 1
ATOM 1162 N N . ASP A 1 149 ? -6.606 2.090 -10.441 1.00 92.25 149 ASP A N 1
ATOM 1163 C CA . ASP A 1 149 ? -7.867 2.321 -11.143 1.00 92.25 149 ASP A CA 1
ATOM 1164 C C . ASP A 1 149 ? -7.619 3.143 -12.417 1.00 92.25 149 ASP A C 1
ATOM 1166 O O . ASP A 1 149 ? -7.132 4.280 -12.361 1.00 92.25 149 ASP A O 1
ATOM 1170 N N . ILE A 1 150 ? -7.955 2.568 -13.569 1.00 93.62 150 ILE A N 1
ATOM 1171 C CA . ILE A 1 150 ? -7.836 3.186 -14.890 1.00 93.62 150 ILE A CA 1
ATOM 1172 C C . ILE A 1 150 ? -9.215 3.340 -15.527 1.00 93.62 150 ILE A C 1
ATOM 1174 O O . ILE A 1 150 ? -10.123 2.578 -15.234 1.00 93.62 150 ILE A O 1
ATOM 1178 N N . VAL A 1 151 ? -9.386 4.307 -16.429 1.00 93.31 151 VAL A N 1
ATOM 1179 C CA . VAL A 1 151 ? -10.582 4.360 -17.290 1.00 93.31 151 VAL A CA 1
ATOM 1180 C C . VAL A 1 151 ? -10.209 4.105 -18.748 1.00 93.31 151 VAL A C 1
ATOM 1182 O O . VAL A 1 151 ? -9.079 4.418 -19.145 1.00 93.31 151 VAL A O 1
ATOM 1185 N N . PRO A 1 152 ? -11.135 3.569 -19.564 1.00 89.94 152 PRO A N 1
ATOM 1186 C CA . PRO A 1 152 ? -10.921 3.423 -20.996 1.00 89.94 152 PRO A CA 1
ATOM 1187 C C . PRO A 1 152 ? -10.596 4.770 -21.643 1.00 89.94 152 PRO A C 1
ATOM 1189 O O . PRO A 1 152 ? -11.136 5.814 -21.265 1.00 89.94 152 PRO A O 1
ATOM 1192 N N . GLU A 1 153 ? -9.730 4.747 -22.650 1.00 82.81 153 GLU A N 1
ATOM 1193 C CA . GLU A 1 153 ? -9.368 5.929 -23.424 1.00 82.81 153 GLU A CA 1
ATOM 1194 C C . GLU A 1 153 ? -10.520 6.280 -24.383 1.00 82.81 153 GLU A C 1
ATOM 1196 O O . GLU A 1 153 ? -10.497 5.976 -25.575 1.00 82.81 153 GLU A O 1
ATOM 1201 N N . ASN A 1 154 ? -11.597 6.855 -23.839 1.00 72.44 154 ASN A N 1
ATOM 1202 C CA . ASN A 1 154 ? -12.756 7.247 -24.630 1.00 72.44 154 ASN A CA 1
ATOM 1203 C C . ASN A 1 154 ? -12.346 8.381 -25.576 1.00 72.44 154 ASN A C 1
ATOM 1205 O O . ASN A 1 154 ? -12.057 9.503 -25.153 1.00 72.44 154 ASN A O 1
ATOM 1209 N N . ARG A 1 155 ? -12.336 8.079 -26.878 1.00 54.81 155 ARG A N 1
ATOM 1210 C CA . ARG A 1 155 ? -12.234 9.072 -27.947 1.00 54.81 155 ARG A CA 1
ATOM 1211 C C . ARG A 1 155 ? -13.397 10.055 -27.759 1.00 54.81 155 ARG A C 1
ATOM 1213 O O . ARG A 1 155 ? -14.543 9.701 -28.003 1.00 54.81 155 ARG A O 1
ATOM 1220 N N . SER A 1 156 ? -13.085 11.263 -27.285 1.00 47.88 156 SER A N 1
ATOM 1221 C CA . SER A 1 156 ? -13.971 12.436 -27.182 1.00 47.88 156 SER A CA 1
ATOM 1222 C C . SER A 1 156 ? -15.288 12.268 -26.395 1.00 47.88 156 SER A C 1
ATOM 1224 O O . SER A 1 156 ? -16.313 11.913 -26.965 1.00 47.88 156 SER A O 1
ATOM 1226 N N . SER A 1 157 ? -15.291 12.664 -25.113 1.00 42.31 157 SER A N 1
ATOM 1227 C CA . SER A 1 157 ? -16.158 13.762 -24.626 1.00 42.31 157 SER A CA 1
ATOM 1228 C C . SER A 1 157 ? -15.875 14.130 -23.157 1.00 42.31 157 SER A C 1
ATOM 1230 O O . SER A 1 157 ? -15.725 13.227 -22.331 1.00 42.31 157 SER A O 1
ATOM 1232 N N . PRO A 1 158 ? -15.836 15.426 -22.788 1.00 48.88 158 PRO A N 1
ATOM 1233 C CA . PRO A 1 158 ? -15.676 15.867 -21.412 1.00 48.88 158 PRO A CA 1
ATOM 1234 C C . PRO A 1 158 ? -17.057 15.969 -20.758 1.00 48.88 158 PRO A C 1
ATOM 1236 O O . PRO A 1 158 ? -17.716 17.003 -20.830 1.00 48.88 158 PRO A O 1
ATOM 1239 N N . VAL A 1 159 ? -17.505 14.909 -20.094 1.00 45.03 159 VAL A N 1
ATOM 1240 C CA . VAL A 1 159 ? -18.532 15.062 -19.059 1.00 45.03 159 VAL A CA 1
ATOM 1241 C C . VAL A 1 159 ? -17.827 14.857 -17.734 1.00 45.03 159 VAL A C 1
ATOM 1243 O O . VAL A 1 159 ? -17.367 13.762 -17.422 1.00 45.03 159 VAL A O 1
ATOM 1246 N N . ALA A 1 160 ? -17.676 15.948 -16.986 1.00 44.06 160 ALA A N 1
ATOM 1247 C CA . ALA A 1 160 ? -17.208 15.910 -15.614 1.00 44.06 160 ALA A CA 1
ATOM 1248 C C . ALA A 1 160 ? -18.197 15.069 -14.793 1.00 44.06 160 ALA A C 1
ATOM 1250 O O . ALA A 1 160 ? -19.237 15.560 -14.359 1.00 44.06 160 ALA A O 1
ATOM 1251 N N . CYS A 1 161 ? -17.893 13.784 -14.613 1.00 39.34 161 CYS A N 1
ATOM 1252 C CA . CYS A 1 161 ? -18.598 12.947 -13.657 1.00 39.34 161 CYS A CA 1
ATOM 1253 C C . CYS A 1 161 ? -18.236 13.436 -12.254 1.00 39.34 161 CYS A C 1
ATOM 1255 O O . CYS A 1 161 ? -17.172 13.130 -11.717 1.00 39.34 161 CYS A O 1
ATOM 1257 N N . ILE A 1 162 ? -19.136 14.225 -11.672 1.00 40.03 162 ILE A N 1
ATOM 1258 C CA . ILE A 1 162 ? -19.194 14.459 -10.234 1.00 40.03 162 ILE A CA 1
ATOM 1259 C C . ILE A 1 162 ? -19.573 13.111 -9.615 1.00 40.03 162 ILE A C 1
ATOM 1261 O O . ILE A 1 162 ? -20.746 12.743 -9.588 1.00 40.03 162 ILE A O 1
ATOM 1265 N N . TYR A 1 163 ? -18.581 12.338 -9.179 1.00 43.19 163 TYR A N 1
ATOM 1266 C CA . TYR A 1 163 ? -18.845 11.138 -8.395 1.00 43.19 163 TYR A CA 1
ATOM 1267 C C . TYR A 1 163 ? -19.176 11.551 -6.955 1.00 43.19 163 TYR A C 1
ATOM 1269 O O . TYR A 1 163 ? -18.386 12.269 -6.335 1.00 43.19 163 TYR A O 1
ATOM 1277 N N . PRO A 1 164 ? -20.320 11.122 -6.399 1.00 37.59 164 PRO A N 1
ATOM 1278 C CA . PRO A 1 164 ? -20.570 11.244 -4.975 1.00 37.59 164 PRO A CA 1
ATOM 1279 C C . PRO A 1 164 ? -19.624 10.297 -4.231 1.00 37.59 164 PRO A C 1
ATOM 1281 O O . PRO A 1 164 ? -19.569 9.097 -4.504 1.00 37.59 164 PRO A O 1
ATOM 1284 N N . SER A 1 165 ? -18.855 10.864 -3.307 1.00 42.25 165 SER A N 1
ATOM 1285 C CA . SER A 1 165 ? -17.885 10.179 -2.454 1.00 42.25 165 SER A CA 1
ATOM 1286 C C . SER A 1 165 ? -18.565 9.282 -1.415 1.00 42.25 165 SER A C 1
ATOM 1288 O O . SER A 1 165 ? -18.461 9.556 -0.230 1.00 42.25 165 SER A O 1
ATOM 1290 N N . ASP A 1 166 ? -19.259 8.223 -1.830 1.00 37.44 166 ASP A N 1
ATOM 1291 C CA . ASP A 1 166 ? -19.870 7.260 -0.907 1.00 37.44 166 ASP A CA 1
ATOM 1292 C C . ASP A 1 166 ? -19.846 5.842 -1.493 1.00 37.44 166 ASP A C 1
ATOM 1294 O O . ASP A 1 166 ? -20.854 5.333 -1.979 1.00 37.44 166 ASP A O 1
ATOM 1298 N N . ILE A 1 167 ? -18.696 5.162 -1.419 1.00 41.84 167 ILE A N 1
ATOM 1299 C CA . ILE A 1 167 ? -18.657 3.696 -1.511 1.00 41.84 167 ILE A CA 1
ATOM 1300 C C . ILE A 1 167 ? -17.738 3.148 -0.416 1.00 41.84 167 ILE A C 1
ATOM 1302 O O . ILE A 1 167 ? -16.520 3.313 -0.437 1.00 41.84 167 ILE A O 1
ATOM 1306 N N . ASN A 1 168 ? -18.360 2.458 0.542 1.00 42.41 168 ASN A N 1
ATOM 1307 C CA . ASN A 1 168 ? -17.704 1.507 1.431 1.00 42.41 168 ASN A CA 1
ATOM 1308 C C . ASN A 1 168 ? -17.134 0.363 0.579 1.00 42.41 168 ASN A C 1
ATOM 1310 O O . ASN A 1 168 ? -17.889 -0.520 0.171 1.00 42.41 168 ASN A O 1
ATOM 1314 N N . VAL A 1 169 ? -15.826 0.372 0.315 1.00 36.75 169 VAL A N 1
ATOM 1315 C CA . VAL A 1 169 ? -15.143 -0.741 -0.356 1.00 36.75 169 VAL A CA 1
ATOM 1316 C C . VAL A 1 169 ? -14.421 -1.612 0.668 1.00 36.75 169 VAL A C 1
ATOM 1318 O O . VAL A 1 169 ? -13.806 -1.154 1.629 1.00 36.75 169 VAL A O 1
ATOM 1321 N N . THR A 1 170 ? -14.602 -2.901 0.433 1.00 36.00 170 THR A N 1
ATOM 1322 C CA . THR A 1 170 ? -14.074 -4.099 1.068 1.00 36.00 170 THR A CA 1
ATOM 1323 C C . THR A 1 170 ? -12.564 -4.081 1.325 1.00 36.00 170 THR A C 1
ATOM 1325 O O . THR A 1 170 ? -11.802 -3.345 0.712 1.00 36.00 170 THR A O 1
ATOM 1328 N N . LEU A 1 171 ? -12.167 -4.949 2.257 1.00 39.59 171 LEU A N 1
ATOM 1329 C CA . LEU A 1 171 ? -10.873 -5.084 2.931 1.00 39.59 171 LEU A CA 1
ATOM 1330 C C . LEU A 1 171 ? -9.694 -5.546 2.036 1.00 39.59 171 LEU A C 1
ATOM 1332 O O . LEU A 1 171 ? -8.952 -6.432 2.444 1.00 39.59 171 LEU A O 1
ATOM 1336 N N . ASP A 1 172 ? -9.513 -4.960 0.855 1.00 36.00 172 ASP A N 1
ATOM 1337 C CA . ASP A 1 172 ? -8.267 -5.047 0.084 1.00 36.00 172 ASP A CA 1
ATOM 1338 C C . ASP A 1 172 ? -7.559 -3.694 0.157 1.00 36.00 172 ASP A C 1
ATOM 1340 O O . ASP A 1 172 ? -8.215 -2.649 0.127 1.00 36.00 172 ASP A O 1
ATOM 1344 N N . ALA A 1 173 ? -6.229 -3.703 0.294 1.00 38.00 173 ALA A N 1
ATOM 1345 C CA . ALA A 1 173 ? -5.386 -2.512 0.412 1.00 38.00 173 ALA A CA 1
ATOM 1346 C C . ALA A 1 173 ? -5.427 -1.675 -0.881 1.00 38.00 173 ALA A C 1
ATOM 1348 O O . ALA A 1 173 ? -4.503 -1.654 -1.690 1.00 38.00 173 ALA A O 1
ATOM 1349 N N . THR A 1 174 ? -6.543 -0.984 -1.087 1.00 42.41 174 THR A N 1
ATOM 1350 C CA . THR A 1 174 ? -6.768 -0.096 -2.215 1.00 42.41 174 THR A CA 1
ATOM 1351 C C . THR A 1 174 ? -6.033 1.194 -1.897 1.00 42.41 174 THR A C 1
ATOM 1353 O O . THR A 1 174 ? -6.430 1.948 -1.007 1.00 42.41 174 THR A O 1
ATOM 1356 N N . VAL A 1 175 ? -4.924 1.445 -2.590 1.00 49.50 175 VAL A N 1
ATOM 1357 C CA . VAL A 1 175 ? -4.291 2.763 -2.575 1.00 49.50 175 VAL A CA 1
ATOM 1358 C C . VAL A 1 175 ? -5.198 3.678 -3.391 1.00 49.50 175 VAL A C 1
ATOM 1360 O O . VAL A 1 175 ? -5.034 3.806 -4.600 1.00 49.50 175 VAL A O 1
ATOM 1363 N N . SER A 1 176 ? -6.199 4.277 -2.741 1.00 44.97 176 SER A N 1
ATOM 1364 C CA . SER A 1 176 ? -7.037 5.293 -3.377 1.00 44.97 176 SER A CA 1
ATOM 1365 C C . SER A 1 176 ? -6.151 6.469 -3.763 1.00 44.97 176 SER A C 1
ATOM 1367 O O . SER A 1 176 ? -5.756 7.279 -2.923 1.00 44.97 176 SER A O 1
ATOM 1369 N N . SER A 1 177 ? -5.812 6.549 -5.050 1.00 57.41 177 SER A N 1
ATOM 1370 C CA . SER A 1 177 ? -5.210 7.741 -5.629 1.00 57.41 177 SER A CA 1
ATOM 1371 C C . SER A 1 177 ? -6.139 8.918 -5.335 1.00 57.41 177 SER A C 1
ATOM 1373 O O . SER A 1 177 ? -7.329 8.859 -5.637 1.00 57.41 177 SER A O 1
ATOM 1375 N N . THR A 1 178 ? -5.599 10.008 -4.791 1.00 59.94 178 THR A N 1
ATOM 1376 C CA . THR A 1 178 ? -6.320 11.281 -4.583 1.00 59.94 178 THR A CA 1
ATOM 1377 C C . THR A 1 178 ? -7.017 11.793 -5.845 1.00 59.94 178 THR A C 1
ATOM 1379 O O . THR A 1 178 ? -7.915 12.623 -5.764 1.00 59.94 178 THR A O 1
ATOM 1382 N N . HIS A 1 179 ? -6.597 11.306 -7.012 1.00 66.69 179 HIS A N 1
ATOM 1383 C CA . HIS A 1 179 ? -7.038 11.747 -8.327 1.00 66.69 179 HIS A CA 1
ATOM 1384 C C . HIS A 1 179 ? -8.129 10.862 -8.960 1.00 66.69 179 HIS A C 1
ATOM 1386 O O . HIS A 1 179 ? -8.526 11.147 -10.086 1.00 66.69 179 HIS A O 1
ATOM 1392 N N . GLY A 1 180 ? -8.613 9.816 -8.273 1.00 83.31 180 GLY A N 1
ATOM 1393 C CA . GLY A 1 180 ? -9.633 8.898 -8.799 1.00 83.31 180 GLY A CA 1
ATOM 1394 C C . GLY A 1 180 ? -9.200 8.105 -10.051 1.00 83.31 180 GLY A C 1
ATOM 1395 O O . GLY A 1 180 ? -8.045 8.223 -10.493 1.00 83.31 180 GLY A O 1
ATOM 1396 N N . PRO A 1 181 ? -10.112 7.287 -10.619 1.00 89.38 181 PRO A N 1
ATOM 1397 C CA . PRO A 1 181 ? -9.887 6.568 -11.873 1.00 89.38 181 PRO A CA 1
ATOM 1398 C C . PRO A 1 181 ? -9.647 7.542 -13.034 1.00 89.38 181 PRO A C 1
ATOM 1400 O O . PRO A 1 181 ? -10.390 8.509 -13.208 1.00 89.38 181 PRO A O 1
ATOM 1403 N N . ARG A 1 182 ? -8.609 7.305 -13.843 1.00 92.25 182 ARG A N 1
ATOM 1404 C CA . ARG A 1 182 ? -8.243 8.171 -14.982 1.00 92.25 182 ARG A CA 1
ATOM 1405 C C . ARG A 1 182 ? -7.566 7.379 -16.105 1.00 92.25 182 ARG A C 1
ATOM 1407 O O . ARG A 1 182 ? -7.111 6.266 -15.847 1.00 92.25 182 ARG A O 1
ATOM 1414 N N . PRO A 1 183 ? -7.499 7.897 -17.348 1.00 94.12 183 PRO A N 1
ATOM 1415 C CA . PRO A 1 183 ? -6.829 7.187 -18.432 1.00 94.12 183 PRO A CA 1
ATOM 1416 C C . PRO A 1 183 ? -5.380 6.889 -18.051 1.00 94.12 183 PRO A C 1
ATOM 1418 O O . PRO A 1 183 ? -4.720 7.748 -17.463 1.00 94.12 183 PRO A O 1
ATOM 1421 N N . ILE A 1 184 ? -4.875 5.702 -18.394 1.00 94.50 184 ILE A N 1
ATOM 1422 C CA . ILE A 1 184 ? -3.537 5.260 -17.967 1.00 94.50 184 ILE A CA 1
ATOM 1423 C C . ILE A 1 184 ? -2.430 6.242 -18.382 1.00 94.50 184 ILE A C 1
ATOM 1425 O O . ILE A 1 184 ? -1.525 6.522 -17.601 1.00 94.50 184 ILE A O 1
ATOM 1429 N N . LYS A 1 185 ? -2.562 6.872 -19.555 1.00 94.88 185 LYS A N 1
ATOM 1430 C CA . LYS A 1 185 ? -1.613 7.879 -20.058 1.00 94.88 185 LYS A CA 1
ATOM 1431 C C . LYS A 1 185 ? -1.592 9.174 -19.241 1.00 94.88 185 LYS A C 1
ATOM 1433 O O . LYS A 1 185 ? -0.602 9.896 -19.267 1.00 94.88 185 LYS A O 1
ATOM 1438 N N . ASN A 1 186 ? -2.653 9.446 -18.480 1.00 93.44 186 ASN A N 1
ATOM 1439 C CA . ASN A 1 186 ? -2.749 10.596 -17.577 1.00 93.44 186 ASN A CA 1
ATOM 1440 C C . ASN A 1 186 ? -2.244 10.264 -16.161 1.00 93.44 186 ASN A C 1
ATOM 1442 O O . ASN A 1 186 ? -2.293 11.104 -15.258 1.00 93.44 186 ASN A O 1
ATOM 1446 N N . ILE A 1 187 ? -1.791 9.032 -15.921 1.00 92.69 187 ILE A N 1
ATOM 1447 C CA . ILE A 1 187 ? -1.147 8.646 -14.671 1.00 92.69 187 ILE A CA 1
ATOM 1448 C C . ILE A 1 187 ? 0.337 8.981 -14.786 1.00 92.69 187 ILE A C 1
ATOM 1450 O O . ILE A 1 187 ? 1.049 8.425 -15.617 1.00 92.69 187 ILE A O 1
ATOM 1454 N N . LYS A 1 188 ? 0.818 9.872 -13.912 1.00 92.94 188 LYS A N 1
ATOM 1455 C CA . LYS A 1 188 ? 2.255 10.057 -13.711 1.00 92.94 188 LYS A CA 1
ATOM 1456 C C . LYS A 1 188 ? 2.819 8.779 -13.073 1.00 92.94 188 LYS A C 1
ATOM 1458 O O . LYS A 1 188 ? 2.392 8.457 -11.960 1.00 92.94 188 LYS A O 1
ATOM 1463 N N . PRO A 1 189 ? 3.761 8.070 -13.718 1.00 93.88 189 PRO A N 1
ATOM 1464 C CA . PRO A 1 189 ? 4.323 6.833 -13.191 1.00 93.88 189 PRO A CA 1
ATOM 1465 C C . PRO A 1 189 ? 5.376 7.130 -12.125 1.00 93.88 189 PRO A C 1
ATOM 1467 O O . PRO A 1 189 ? 6.525 6.751 -12.276 1.00 93.88 189 PRO A O 1
ATOM 1470 N N . SER A 1 190 ? 5.015 7.838 -11.056 1.00 93.06 190 SER A N 1
ATOM 1471 C CA . SER A 1 190 ? 5.913 8.056 -9.920 1.00 93.06 190 SER A CA 1
ATOM 1472 C C . SER A 1 190 ? 5.308 7.461 -8.663 1.00 93.06 190 SER A C 1
ATOM 1474 O O . SER A 1 190 ? 4.168 7.773 -8.311 1.00 93.06 190 SER A O 1
ATOM 1476 N N . LEU A 1 191 ? 6.087 6.648 -7.966 1.00 92.50 191 LEU A N 1
ATOM 1477 C CA . LEU A 1 191 ? 5.760 6.153 -6.643 1.00 92.50 191 LEU A CA 1
ATOM 1478 C C . LEU A 1 191 ? 6.342 7.088 -5.593 1.00 92.50 191 LEU A C 1
ATOM 1480 O O . LEU A 1 191 ? 7.438 7.621 -5.754 1.00 92.50 191 LEU A O 1
ATOM 1484 N N . ALA A 1 192 ? 5.610 7.235 -4.497 1.00 90.19 192 ALA A N 1
ATOM 1485 C CA . ALA A 1 192 ? 6.085 7.894 -3.298 1.00 90.19 192 ALA A CA 1
ATOM 1486 C C . ALA A 1 192 ? 5.780 7.009 -2.094 1.00 90.19 192 ALA A C 1
ATOM 1488 O O . ALA A 1 192 ? 4.693 6.437 -1.994 1.00 90.19 192 ALA A O 1
ATOM 1489 N N . PHE A 1 193 ? 6.731 6.891 -1.178 1.00 87.75 193 PHE A N 1
ATOM 1490 C CA . PHE A 1 193 ? 6.557 6.100 0.031 1.00 87.75 193 PHE A CA 1
ATOM 1491 C C . PHE A 1 193 ? 7.343 6.692 1.193 1.00 87.75 193 PHE A C 1
ATOM 1493 O O . PHE A 1 193 ? 8.306 7.437 1.013 1.00 87.75 193 PHE A O 1
ATOM 1500 N N . THR A 1 194 ? 6.907 6.369 2.405 1.00 87.00 194 THR A N 1
ATOM 1501 C CA . THR A 1 194 ? 7.531 6.836 3.638 1.00 87.00 194 THR A CA 1
ATOM 1502 C C . THR A 1 194 ? 8.250 5.689 4.324 1.00 87.00 194 THR A C 1
ATOM 1504 O O . THR A 1 194 ? 7.747 4.572 4.432 1.00 87.00 194 THR A O 1
ATOM 1507 N N . SER A 1 195 ? 9.454 5.978 4.794 1.00 84.56 195 SER A N 1
ATOM 1508 C CA . SER A 1 195 ? 10.242 5.087 5.628 1.00 84.56 195 SER A CA 1
ATOM 1509 C C . SER A 1 195 ? 10.273 5.653 7.038 1.00 84.56 195 SER A C 1
ATOM 1511 O O . SER A 1 195 ? 10.580 6.828 7.217 1.00 84.56 195 SER A O 1
ATOM 1513 N N . SER A 1 196 ? 9.983 4.822 8.037 1.00 80.06 196 SER A N 1
ATOM 1514 C CA . SER A 1 196 ? 10.101 5.185 9.455 1.00 80.06 196 SER A CA 1
ATOM 1515 C C . SER A 1 196 ? 11.511 4.971 10.013 1.00 80.06 196 SER A C 1
ATOM 1517 O O . SER A 1 196 ? 11.676 4.884 11.226 1.00 80.06 196 SER A O 1
ATOM 1519 N N . PHE A 1 197 ? 12.501 4.736 9.150 1.00 69.75 197 PHE A N 1
ATOM 1520 C CA . PHE A 1 197 ? 13.889 4.631 9.577 1.00 69.75 197 PHE A CA 1
ATOM 1521 C C . PHE A 1 197 ? 14.453 6.040 9.786 1.00 69.75 197 PHE A C 1
ATOM 1523 O O . PHE A 1 197 ? 14.337 6.883 8.900 1.00 69.75 197 PHE A O 1
ATOM 1530 N N . ASP A 1 198 ? 15.106 6.253 10.931 1.00 60.81 198 ASP A N 1
ATOM 1531 C CA . ASP A 1 198 ? 15.695 7.540 11.334 1.00 60.81 198 ASP A CA 1
ATOM 1532 C C . ASP A 1 198 ? 16.868 7.995 10.435 1.00 60.81 198 ASP A C 1
ATOM 1534 O O . ASP A 1 198 ? 17.371 9.106 10.584 1.00 60.81 198 ASP A O 1
ATOM 1538 N N . ALA A 1 199 ? 17.313 7.153 9.493 1.00 67.00 199 ALA A N 1
ATOM 1539 C CA . ALA A 1 199 ? 18.423 7.423 8.582 1.00 67.00 199 ALA A CA 1
ATOM 1540 C C . ALA A 1 199 ? 18.021 7.237 7.111 1.00 67.00 199 ALA A C 1
ATOM 1542 O O . ALA A 1 199 ? 17.156 6.416 6.782 1.00 67.00 199 ALA A O 1
ATOM 1543 N N . SER A 1 200 ? 18.693 7.974 6.218 1.00 74.62 200 SER A N 1
ATOM 1544 C CA . SER A 1 200 ? 18.571 7.779 4.775 1.00 74.62 200 SER A CA 1
ATOM 1545 C C . SER A 1 200 ? 18.984 6.353 4.406 1.00 74.62 200 SER A C 1
ATOM 1547 O O . SER A 1 200 ? 20.054 5.867 4.770 1.00 74.62 200 SER A O 1
ATOM 1549 N N . ILE A 1 201 ? 18.099 5.650 3.707 1.00 82.75 201 ILE A N 1
ATOM 1550 C CA . ILE A 1 201 ? 18.357 4.294 3.244 1.00 82.75 201 ILE A CA 1
ATOM 1551 C C . ILE A 1 201 ? 18.966 4.394 1.853 1.00 82.75 201 ILE A C 1
ATOM 1553 O O . ILE A 1 201 ? 18.356 4.956 0.945 1.00 82.75 201 ILE A O 1
ATOM 1557 N N . VAL A 1 202 ? 20.135 3.783 1.683 1.00 88.50 202 VAL A N 1
ATOM 1558 C CA . VAL A 1 202 ? 20.694 3.503 0.362 1.00 88.50 202 VAL A CA 1
ATOM 1559 C C . VAL A 1 202 ? 20.034 2.225 -0.156 1.00 88.50 202 VAL A C 1
ATOM 1561 O O . VAL A 1 202 ? 20.238 1.128 0.370 1.00 88.50 202 VAL A O 1
ATOM 1564 N N . ALA A 1 203 ? 19.134 2.382 -1.119 1.00 91.31 203 ALA A N 1
ATOM 1565 C CA . ALA A 1 203 ? 18.361 1.293 -1.694 1.00 91.31 203 ALA A CA 1
ATOM 1566 C C . ALA A 1 203 ? 18.018 1.591 -3.154 1.00 91.31 203 ALA A C 1
ATOM 1568 O O . ALA A 1 203 ? 18.012 2.743 -3.589 1.00 91.31 203 ALA A O 1
ATOM 1569 N N . LYS A 1 204 ? 17.647 0.540 -3.882 1.00 93.06 204 LYS A N 1
ATOM 1570 C CA . LYS A 1 204 ? 17.164 0.616 -5.262 1.00 93.06 204 LYS A CA 1
ATOM 1571 C C . LYS A 1 204 ? 15.773 0.009 -5.394 1.00 93.06 204 LYS A C 1
ATOM 1573 O O . LYS A 1 204 ? 15.445 -0.966 -4.712 1.00 93.06 204 LYS A O 1
ATOM 1578 N N . SER A 1 205 ? 14.967 0.576 -6.289 1.00 96.00 205 SER A N 1
ATOM 1579 C CA . SER A 1 205 ? 13.678 -0.004 -6.674 1.00 96.00 205 SER A CA 1
ATOM 1580 C C . SER A 1 205 ? 13.900 -0.968 -7.829 1.00 96.00 205 SER A C 1
ATOM 1582 O O . SER A 1 205 ? 14.427 -0.572 -8.867 1.00 96.00 205 SER A O 1
ATOM 1584 N N . MET A 1 206 ? 13.508 -2.225 -7.651 1.00 96.81 206 MET A N 1
ATOM 1585 C CA . MET A 1 206 ? 13.539 -3.254 -8.684 1.00 96.81 206 MET A CA 1
ATOM 1586 C C . MET A 1 206 ? 12.122 -3.684 -9.031 1.00 96.81 206 MET A C 1
ATOM 1588 O O . MET A 1 206 ? 11.307 -3.962 -8.149 1.00 96.81 206 MET A O 1
ATOM 1592 N N . PHE A 1 207 ? 11.848 -3.767 -10.324 1.00 97.56 207 PHE A N 1
ATOM 1593 C CA . PHE A 1 207 ? 10.556 -4.135 -10.865 1.00 97.56 207 PHE A CA 1
ATOM 1594 C C . PHE A 1 207 ? 10.680 -5.388 -11.724 1.00 97.56 207 PHE A C 1
ATOM 1596 O O . PHE A 1 207 ? 11.591 -5.514 -12.539 1.00 97.56 207 PHE A O 1
ATOM 1603 N N . THR A 1 208 ? 9.725 -6.293 -11.571 1.00 97.69 208 THR A N 1
ATOM 1604 C CA . THR A 1 208 ? 9.531 -7.444 -12.447 1.00 97.69 208 THR A CA 1
ATOM 1605 C C . THR A 1 208 ? 8.126 -7.335 -13.024 1.00 97.69 208 THR A C 1
ATOM 1607 O O . THR A 1 208 ? 7.146 -7.365 -12.282 1.00 97.69 208 THR A O 1
ATOM 1610 N N . ILE A 1 209 ? 8.022 -7.129 -14.333 1.00 97.88 209 ILE A N 1
ATOM 1611 C CA . ILE A 1 209 ? 6.764 -6.939 -15.049 1.00 97.88 209 ILE A CA 1
ATOM 1612 C C . ILE A 1 209 ? 6.388 -8.254 -15.718 1.00 97.88 209 ILE A C 1
ATOM 1614 O O . ILE A 1 209 ? 7.138 -8.765 -16.546 1.00 97.88 209 ILE A O 1
ATOM 1618 N N . TYR A 1 210 ? 5.215 -8.768 -15.382 1.00 97.06 210 TYR A N 1
ATOM 1619 C CA . TYR A 1 210 ? 4.623 -9.949 -15.991 1.00 97.06 210 TYR A CA 1
ATOM 1620 C C . TYR A 1 210 ? 3.547 -9.515 -16.980 1.00 97.06 210 TYR A C 1
ATOM 1622 O O . TYR A 1 210 ? 2.662 -8.734 -16.623 1.00 97.06 210 TYR A O 1
ATOM 1630 N N . HIS A 1 211 ? 3.626 -10.027 -18.206 1.00 95.62 211 HIS A N 1
ATOM 1631 C CA . HIS A 1 211 ? 2.608 -9.851 -19.239 1.00 95.62 211 HIS A CA 1
ATOM 1632 C C . HIS A 1 211 ? 2.450 -11.159 -20.005 1.00 95.62 211 HIS A C 1
ATOM 1634 O O . HIS A 1 211 ? 3.344 -11.544 -20.761 1.00 95.62 211 HIS A O 1
ATOM 1640 N N . VAL A 1 212 ? 1.328 -11.845 -19.784 1.00 91.00 212 VAL A N 1
ATOM 1641 C CA . VAL A 1 212 ? 1.067 -13.184 -20.336 1.00 91.00 212 VAL A CA 1
ATOM 1642 C C . VAL A 1 212 ? 2.241 -14.128 -20.002 1.00 91.00 212 VAL A C 1
ATOM 1644 O O . VAL A 1 212 ? 2.479 -14.392 -18.826 1.00 91.00 212 VAL A O 1
ATOM 1647 N N . ASP A 1 213 ? 3.027 -14.548 -20.997 1.00 90.88 213 ASP A N 1
ATOM 1648 C CA . ASP A 1 213 ? 4.170 -15.461 -20.850 1.00 90.88 213 ASP A CA 1
ATOM 1649 C C . ASP A 1 213 ? 5.532 -14.746 -20.877 1.00 90.88 213 ASP A C 1
ATOM 1651 O O . ASP A 1 213 ? 6.585 -15.375 -20.997 1.00 90.88 213 ASP A O 1
ATOM 1655 N N . ARG A 1 214 ? 5.536 -13.410 -20.817 1.00 93.44 214 ARG A N 1
ATOM 1656 C CA . ARG A 1 214 ? 6.754 -12.597 -20.864 1.00 93.44 214 ARG A CA 1
ATOM 1657 C C . ARG A 1 214 ? 7.040 -11.969 -19.512 1.00 93.44 214 ARG A C 1
ATOM 1659 O O . ARG A 1 214 ? 6.150 -11.448 -18.840 1.00 93.44 214 ARG A O 1
ATOM 1666 N N . VAL A 1 215 ? 8.320 -11.981 -19.160 1.00 96.56 215 VAL A N 1
ATOM 1667 C CA . VAL A 1 215 ? 8.848 -11.343 -17.958 1.00 96.56 215 VAL A CA 1
ATOM 1668 C C . VAL A 1 215 ? 9.845 -10.279 -18.386 1.00 96.56 215 VAL A C 1
ATOM 1670 O O . VAL A 1 215 ? 10.786 -10.564 -19.126 1.00 96.56 215 VAL A O 1
ATOM 1673 N N . TYR A 1 216 ? 9.634 -9.056 -17.918 1.00 96.19 216 TYR A N 1
ATOM 1674 C CA . TYR A 1 216 ? 10.556 -7.943 -18.101 1.00 96.19 216 TYR A CA 1
ATOM 1675 C C . TYR A 1 216 ? 11.098 -7.521 -16.743 1.00 96.19 216 TYR A C 1
ATOM 1677 O O . TYR A 1 216 ? 10.390 -7.558 -15.738 1.00 96.19 216 TYR A O 1
ATOM 1685 N N . GLU A 1 217 ? 12.342 -7.072 -16.712 1.00 97.19 217 GLU A N 1
ATOM 1686 C CA . GLU A 1 217 ? 12.940 -6.496 -15.513 1.00 97.19 217 GLU A CA 1
ATOM 1687 C C . GLU A 1 217 ? 13.157 -5.009 -15.723 1.00 97.19 217 GLU A C 1
ATOM 1689 O O . GLU A 1 217 ? 13.520 -4.579 -16.816 1.00 97.19 217 GLU A O 1
ATOM 1694 N N . ASP A 1 218 ? 12.950 -4.211 -14.685 1.00 97.25 218 ASP A N 1
ATOM 1695 C CA . ASP A 1 218 ? 13.229 -2.783 -14.692 1.00 97.25 218 ASP A CA 1
ATOM 1696 C C . ASP A 1 218 ? 13.755 -2.320 -13.337 1.00 97.25 218 ASP A C 1
ATOM 1698 O O . ASP A 1 218 ? 13.620 -3.010 -12.327 1.00 97.25 218 ASP A O 1
ATOM 1702 N N . GLN A 1 219 ? 14.374 -1.148 -13.305 1.00 96.31 219 GLN A N 1
ATOM 1703 C CA . GLN A 1 219 ? 14.871 -0.567 -12.067 1.00 96.31 219 GLN A CA 1
ATOM 1704 C C . GLN A 1 219 ? 14.768 0.953 -12.087 1.00 96.31 219 GLN A C 1
ATOM 1706 O O . GLN A 1 219 ? 14.867 1.582 -13.138 1.00 96.31 219 GLN A O 1
ATOM 1711 N N . SER A 1 220 ? 14.609 1.537 -10.903 1.00 95.44 220 SER A N 1
ATOM 1712 C CA . SER A 1 220 ? 14.657 2.983 -10.699 1.00 95.44 220 SER A CA 1
ATOM 1713 C C . SER A 1 220 ? 15.473 3.312 -9.457 1.00 95.44 220 SER A C 1
ATOM 1715 O O . SER A 1 220 ? 15.363 2.648 -8.419 1.00 95.44 220 SER A O 1
ATOM 1717 N N . SER A 1 221 ? 16.252 4.387 -9.552 1.00 93.38 221 SER A N 1
ATOM 1718 C CA . SER A 1 221 ? 16.912 4.995 -8.400 1.00 93.38 221 SER A CA 1
ATOM 1719 C C . SER A 1 221 ? 15.877 5.549 -7.425 1.00 93.38 221 SER A C 1
ATOM 1721 O O . SER A 1 221 ? 14.793 5.976 -7.837 1.00 93.38 221 SER A O 1
ATOM 1723 N N . LEU A 1 222 ? 16.220 5.537 -6.138 1.00 91.94 222 LEU A N 1
ATOM 1724 C CA . LEU A 1 222 ? 15.424 6.156 -5.088 1.00 91.94 222 LEU A CA 1
ATOM 1725 C C . LEU A 1 222 ? 15.946 7.548 -4.766 1.00 91.94 222 LEU A C 1
ATOM 1727 O O . LEU A 1 222 ? 17.113 7.721 -4.427 1.00 91.94 222 LEU A O 1
ATOM 1731 N N . THR A 1 223 ? 15.061 8.534 -4.852 1.00 91.75 223 THR A N 1
ATOM 1732 C CA . THR A 1 223 ? 15.347 9.926 -4.508 1.00 91.75 223 THR A CA 1
ATOM 1733 C C . THR A 1 223 ? 14.664 10.289 -3.199 1.00 91.75 223 THR A C 1
ATOM 1735 O O . THR A 1 223 ? 13.473 10.046 -3.018 1.00 91.75 223 THR A O 1
ATOM 1738 N N . VAL A 1 224 ? 15.426 10.858 -2.265 1.00 89.50 224 VAL A N 1
ATOM 1739 C CA . VAL A 1 224 ? 14.894 11.374 -0.998 1.00 89.50 224 VAL A CA 1
ATOM 1740 C C . VAL A 1 224 ? 14.279 12.746 -1.253 1.00 89.50 224 VAL A C 1
ATOM 1742 O O . VAL A 1 224 ? 14.935 13.619 -1.817 1.00 89.50 224 VAL A O 1
ATOM 1745 N N . MET A 1 225 ? 13.037 12.953 -0.821 1.00 84.94 225 MET A N 1
ATOM 1746 C CA . MET A 1 225 ? 12.410 14.273 -0.841 1.00 84.94 225 MET A CA 1
ATOM 1747 C C . MET A 1 225 ? 12.811 15.045 0.419 1.00 84.94 225 MET A C 1
ATOM 1749 O O . MET A 1 225 ? 12.353 14.720 1.513 1.00 84.94 225 MET A O 1
ATOM 1753 N N . THR A 1 226 ? 13.656 16.065 0.271 1.00 76.62 226 THR A N 1
ATOM 1754 C CA . THR A 1 226 ? 14.116 16.924 1.380 1.00 76.62 226 THR A CA 1
ATOM 1755 C C . THR A 1 226 ? 13.151 18.059 1.717 1.00 76.62 226 THR A C 1
ATOM 1757 O O . THR A 1 226 ? 13.142 18.532 2.849 1.00 76.62 226 THR A O 1
ATOM 1760 N N . ASP A 1 227 ? 12.311 18.469 0.764 1.00 71.88 227 ASP A N 1
ATOM 1761 C CA . ASP A 1 227 ? 11.595 19.755 0.837 1.00 71.88 227 ASP A CA 1
ATOM 1762 C C . ASP A 1 227 ? 10.122 19.622 1.269 1.00 71.88 227 ASP A C 1
ATOM 1764 O O . ASP A 1 227 ? 9.370 20.596 1.275 1.00 71.88 227 ASP A O 1
ATOM 1768 N N . GLN A 1 228 ? 9.673 18.411 1.609 1.00 70.31 228 GLN A N 1
ATOM 1769 C CA . GLN A 1 228 ? 8.303 18.153 2.061 1.00 70.31 228 GLN A CA 1
ATOM 1770 C C . GLN A 1 228 ? 8.239 18.116 3.597 1.00 70.31 228 GLN A C 1
ATOM 1772 O O . GLN A 1 228 ? 9.156 17.593 4.229 1.00 70.31 228 GLN A O 1
ATOM 1777 N N . PRO A 1 229 ? 7.158 18.617 4.225 1.00 67.25 229 PRO A N 1
ATOM 1778 C CA . PRO A 1 229 ? 6.952 18.494 5.664 1.00 67.25 229 PRO A CA 1
ATOM 1779 C C . PRO A 1 229 ? 6.646 17.032 6.016 1.00 67.25 229 PRO A C 1
ATOM 1781 O O . PRO A 1 229 ? 5.490 16.609 6.077 1.00 67.25 229 PRO A O 1
ATOM 1784 N N . VAL A 1 230 ? 7.693 16.235 6.210 1.00 67.12 230 VAL A N 1
ATOM 1785 C CA . VAL A 1 230 ? 7.575 14.843 6.647 1.00 67.12 230 VAL A CA 1
ATOM 1786 C C . VAL A 1 230 ? 7.456 14.817 8.179 1.00 67.12 230 VAL A C 1
ATOM 1788 O O . VAL A 1 230 ? 8.103 15.620 8.854 1.00 67.12 230 VAL A O 1
ATOM 1791 N N . PRO A 1 231 ? 6.620 13.936 8.764 1.00 71.88 231 PRO A N 1
ATOM 1792 C CA . PRO A 1 231 ? 6.582 13.744 10.209 1.00 71.88 231 PRO A CA 1
ATOM 1793 C C . PRO A 1 231 ? 7.979 13.477 10.783 1.00 71.88 231 PRO A C 1
ATOM 1795 O O . PRO A 1 231 ? 8.773 12.759 10.179 1.00 71.88 231 PRO A O 1
ATOM 1798 N N . GLU A 1 232 ? 8.253 14.033 11.963 1.00 73.69 232 GLU A N 1
ATOM 1799 C CA . GLU A 1 232 ? 9.531 13.882 12.667 1.00 73.69 232 GLU A CA 1
ATOM 1800 C C . GLU A 1 232 ? 9.928 12.393 12.781 1.00 73.69 232 GLU A C 1
ATOM 1802 O O . GLU A 1 232 ? 9.154 11.574 13.290 1.00 73.69 232 GLU A O 1
ATOM 1807 N N . GLY A 1 233 ? 11.113 12.041 12.266 1.00 73.69 233 GLY A N 1
ATOM 1808 C CA . GLY A 1 233 ? 11.631 10.664 12.241 1.00 73.69 233 GLY A CA 1
ATOM 1809 C C . GLY A 1 233 ? 11.192 9.804 11.045 1.00 73.69 233 GLY A C 1
ATOM 1810 O O . GLY A 1 233 ? 11.339 8.584 11.082 1.00 73.69 233 GLY A O 1
ATOM 1811 N N . ALA A 1 234 ? 10.629 10.396 9.987 1.00 82.81 234 ALA A N 1
ATOM 1812 C CA . ALA A 1 234 ? 10.372 9.694 8.732 1.00 82.81 234 ALA A CA 1
ATOM 1813 C C . ALA A 1 234 ? 11.051 10.389 7.546 1.00 82.81 234 ALA A C 1
ATOM 1815 O O . ALA A 1 234 ? 11.179 11.610 7.504 1.00 82.81 234 ALA A O 1
ATOM 1816 N N . ALA A 1 235 ? 11.454 9.593 6.557 1.00 85.38 235 ALA A N 1
ATOM 1817 C CA . ALA A 1 235 ? 11.966 10.071 5.278 1.00 85.38 235 ALA A CA 1
ATOM 1818 C C . ALA A 1 235 ? 11.007 9.662 4.155 1.00 85.38 235 ALA A C 1
ATOM 1820 O O . ALA A 1 235 ? 10.513 8.530 4.126 1.00 85.38 235 ALA A O 1
ATOM 1821 N N . MET A 1 236 ? 10.733 10.586 3.237 1.00 89.25 236 MET A N 1
ATOM 1822 C CA . MET A 1 236 ? 9.907 10.338 2.059 1.00 89.25 236 MET A CA 1
ATOM 1823 C C . MET A 1 236 ? 10.810 10.077 0.857 1.00 89.25 236 MET A C 1
ATOM 1825 O O . MET A 1 236 ? 11.746 10.831 0.600 1.00 89.25 236 MET A O 1
ATOM 1829 N N . TYR A 1 237 ? 10.522 9.005 0.133 1.00 91.12 237 TYR A N 1
ATOM 1830 C CA . TYR A 1 237 ? 11.267 8.590 -1.046 1.00 91.12 237 TYR A CA 1
ATOM 1831 C C . TYR A 1 237 ? 10.347 8.574 -2.251 1.00 91.12 237 TYR A C 1
ATOM 1833 O O . TYR A 1 237 ? 9.155 8.274 -2.130 1.00 91.12 237 TYR A O 1
ATOM 1841 N N . THR A 1 238 ? 10.926 8.845 -3.411 1.00 93.56 238 THR A N 1
ATOM 1842 C CA . THR A 1 238 ? 10.260 8.740 -4.703 1.00 93.56 238 THR A CA 1
ATOM 1843 C C . THR A 1 238 ? 11.069 7.903 -5.680 1.00 93.56 238 THR A C 1
ATOM 1845 O O . THR A 1 238 ? 12.297 7.858 -5.610 1.00 93.56 238 THR A O 1
ATOM 1848 N N . CYS A 1 239 ? 10.376 7.249 -6.606 1.00 95.56 239 CYS A N 1
ATOM 1849 C CA . CYS A 1 239 ? 10.969 6.617 -7.782 1.00 95.56 239 CYS A CA 1
ATOM 1850 C C . CYS A 1 239 ? 9.980 6.614 -8.942 1.00 95.56 239 CYS A C 1
ATOM 1852 O O . CYS A 1 239 ? 8.772 6.763 -8.740 1.00 95.56 239 CYS A O 1
ATOM 1854 N N . ASP A 1 240 ? 10.491 6.396 -10.149 1.00 95.88 240 ASP A N 1
ATOM 1855 C CA . ASP A 1 240 ? 9.649 6.174 -11.314 1.00 95.88 240 A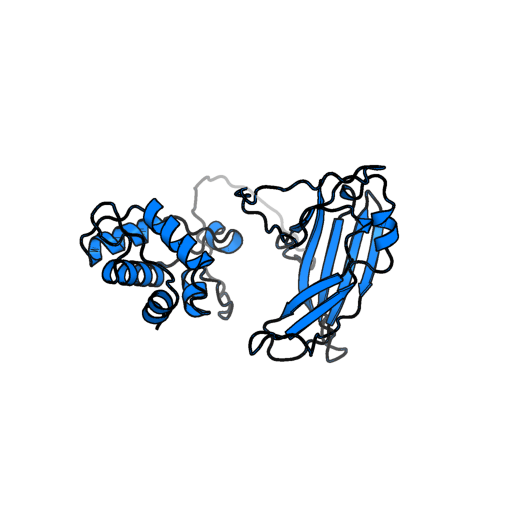SP A CA 1
ATOM 1856 C C . ASP A 1 240 ? 9.215 4.700 -11.374 1.00 95.88 240 ASP A C 1
ATOM 1858 O O . ASP A 1 240 ? 9.997 3.775 -11.137 1.00 95.88 240 ASP A O 1
ATOM 1862 N N . LEU A 1 241 ? 7.937 4.476 -11.668 1.00 96.00 241 LEU A N 1
ATOM 1863 C CA . LEU A 1 241 ? 7.318 3.166 -11.817 1.00 96.00 241 LEU A CA 1
ATOM 1864 C C . LEU A 1 241 ? 7.619 2.629 -13.217 1.00 96.00 241 LEU A C 1
ATOM 1866 O O . LEU A 1 241 ? 7.076 3.130 -14.198 1.00 96.00 241 LEU A O 1
ATOM 1870 N N . VAL A 1 242 ? 8.454 1.588 -13.289 1.00 96.81 242 VAL A N 1
ATOM 1871 C CA . VAL A 1 242 ? 8.852 0.903 -14.537 1.00 96.81 242 VAL A CA 1
ATOM 1872 C C . VAL A 1 242 ? 9.217 1.874 -15.676 1.00 96.81 242 VAL A C 1
ATOM 1874 O O . VAL A 1 242 ? 8.633 1.808 -16.761 1.00 96.81 242 VAL A O 1
ATOM 1877 N N . PRO A 1 243 ? 10.168 2.804 -15.458 1.00 95.88 243 PRO A N 1
ATOM 1878 C CA . PRO A 1 243 ? 10.433 3.919 -16.369 1.00 95.88 243 PRO A CA 1
ATOM 1879 C C . PRO A 1 243 ? 10.719 3.491 -17.815 1.00 95.88 243 PRO A C 1
ATOM 1881 O O . PRO A 1 243 ? 10.369 4.215 -18.747 1.00 95.88 243 PRO A O 1
ATOM 1884 N N . ARG A 1 244 ? 11.315 2.310 -18.032 1.00 97.50 244 ARG A N 1
ATOM 1885 C CA . ARG A 1 244 ? 11.620 1.812 -19.382 1.00 97.50 244 ARG A CA 1
ATOM 1886 C C . ARG A 1 244 ? 10.407 1.197 -20.075 1.00 97.50 244 ARG A C 1
ATOM 1888 O O . ARG A 1 244 ? 10.311 1.262 -21.297 1.00 97.50 244 ARG A O 1
ATOM 1895 N N . TYR A 1 245 ? 9.482 0.618 -19.312 1.00 97.69 245 TYR A N 1
ATOM 1896 C CA . TYR A 1 245 ? 8.344 -0.145 -19.841 1.00 97.69 245 TYR A CA 1
ATOM 1897 C C . TYR A 1 245 ? 6.990 0.536 -19.638 1.00 97.69 245 TYR A C 1
ATOM 1899 O O . TYR A 1 245 ? 5.986 0.044 -20.144 1.00 97.69 245 TYR A O 1
ATOM 1907 N N . TRP A 1 246 ? 6.929 1.691 -18.974 1.00 96.69 246 TRP A N 1
ATOM 1908 C CA . TRP A 1 246 ? 5.669 2.401 -18.761 1.00 96.69 246 TRP A CA 1
ATOM 1909 C C . TRP A 1 246 ? 4.947 2.720 -20.077 1.00 96.69 246 TRP A C 1
ATOM 1911 O O . TRP A 1 246 ? 3.746 2.495 -20.204 1.00 96.69 246 TRP A O 1
ATOM 1921 N N . ASN A 1 247 ? 5.692 3.158 -21.097 1.00 97.12 247 ASN A N 1
ATOM 1922 C CA . ASN A 1 247 ? 5.137 3.409 -22.429 1.00 97.12 247 ASN A CA 1
ATOM 1923 C C . ASN A 1 247 ? 4.589 2.140 -23.096 1.00 97.12 247 ASN A C 1
ATOM 1925 O O . ASN A 1 247 ? 3.617 2.221 -23.840 1.00 97.12 247 ASN A O 1
ATOM 1929 N N . LEU A 1 248 ? 5.182 0.973 -22.834 1.00 96.75 248 LEU A N 1
ATOM 1930 C CA . LEU A 1 248 ? 4.677 -0.303 -23.343 1.00 96.75 248 LEU A CA 1
ATOM 1931 C C . LEU A 1 248 ? 3.318 -0.635 -22.708 1.00 96.75 248 LEU A C 1
ATOM 1933 O O . LEU A 1 248 ? 2.383 -0.976 -23.424 1.00 96.75 248 LEU A O 1
ATOM 1937 N N . ILE A 1 249 ? 3.182 -0.440 -21.394 1.00 96.50 249 ILE A N 1
ATOM 1938 C CA . ILE A 1 249 ? 1.923 -0.665 -20.666 1.00 96.50 249 ILE A CA 1
ATOM 1939 C C . ILE A 1 249 ? 0.843 0.323 -21.133 1.00 96.50 249 ILE A C 1
ATOM 1941 O O . ILE A 1 249 ? -0.276 -0.079 -21.439 1.00 96.50 249 ILE A O 1
ATOM 1945 N N . CYS A 1 250 ? 1.185 1.609 -21.257 1.00 95.81 250 CYS A N 1
ATOM 1946 C CA . CYS A 1 250 ? 0.271 2.661 -21.714 1.00 95.81 250 CYS A CA 1
ATOM 1947 C C . CYS A 1 250 ? -0.269 2.460 -23.136 1.00 95.81 250 CYS A C 1
ATOM 1949 O O . CYS A 1 250 ? -1.335 2.983 -23.455 1.00 95.81 250 CYS A O 1
ATOM 1951 N N . ASN A 1 251 ? 0.481 1.765 -23.993 1.00 95.62 251 ASN A N 1
ATOM 1952 C CA . ASN A 1 251 ? 0.093 1.482 -25.375 1.00 95.62 251 ASN A CA 1
ATOM 1953 C C . ASN A 1 251 ? -0.497 0.073 -25.555 1.00 95.62 251 ASN A C 1
ATOM 1955 O O . ASN A 1 251 ? -0.806 -0.307 -26.684 1.00 95.62 251 ASN A O 1
ATOM 1959 N N . SER A 1 252 ? -0.656 -0.697 -24.472 1.00 95.81 252 SER A N 1
ATOM 1960 C CA . SER A 1 252 ? -1.369 -1.974 -24.513 1.00 95.81 252 SER A CA 1
ATOM 1961 C C . SER A 1 252 ? -2.847 -1.765 -24.845 1.00 95.81 252 SER A C 1
ATOM 1963 O O . SER A 1 252 ? -3.452 -0.778 -24.426 1.00 95.81 252 SER A O 1
ATOM 1965 N N . LEU A 1 253 ? -3.439 -2.727 -25.559 1.00 94.00 253 LEU A N 1
ATOM 1966 C CA . LEU A 1 253 ? -4.890 -2.790 -25.758 1.00 94.00 253 LEU A CA 1
ATOM 1967 C C . LEU A 1 253 ? -5.624 -3.012 -24.432 1.00 94.00 253 LEU A C 1
ATOM 1969 O O . LEU A 1 253 ? -6.695 -2.448 -24.223 1.00 94.00 253 LEU A O 1
ATOM 1973 N N . ASP A 1 254 ? -5.017 -3.800 -23.547 1.00 95.06 254 ASP A N 1
ATOM 1974 C CA . ASP A 1 254 ? -5.515 -4.073 -22.209 1.00 95.06 254 ASP A CA 1
ATOM 1975 C C . ASP A 1 254 ? -4.361 -3.976 -21.194 1.00 95.06 254 ASP A C 1
ATOM 1977 O O . ASP A 1 254 ? -3.507 -4.865 -21.110 1.00 95.06 254 ASP A O 1
ATOM 1981 N N . PRO A 1 255 ? -4.264 -2.874 -20.431 1.00 95.44 255 PRO A N 1
ATOM 1982 C CA . PRO A 1 255 ? -3.276 -2.752 -19.366 1.00 95.44 255 PRO A CA 1
ATOM 1983 C C . PRO A 1 255 ? -3.522 -3.698 -18.182 1.00 95.44 255 PRO A C 1
ATOM 1985 O O . PRO A 1 255 ? -2.607 -3.909 -17.389 1.00 95.44 255 PRO A O 1
ATOM 1988 N N . THR A 1 256 ? -4.721 -4.276 -18.032 1.00 95.62 256 THR A N 1
ATOM 1989 C CA . THR A 1 256 ? -5.055 -5.174 -16.910 1.00 95.62 256 THR A CA 1
ATOM 1990 C C . THR A 1 256 ? -4.349 -6.530 -16.992 1.00 95.62 256 THR A C 1
ATOM 1992 O O . THR A 1 256 ? -4.180 -7.198 -15.970 1.00 95.62 256 THR A O 1
ATOM 1995 N N . GLU A 1 257 ? -3.824 -6.888 -18.167 1.00 96.06 257 GLU A N 1
ATOM 1996 C CA . GLU A 1 257 ? -2.972 -8.066 -18.371 1.00 96.06 257 GLU A CA 1
ATOM 1997 C C . GLU A 1 257 ? -1.580 -7.934 -17.731 1.00 96.06 257 GLU A C 1
ATOM 1999 O O . GLU A 1 257 ? -0.850 -8.921 -17.612 1.00 96.06 257 GLU A O 1
ATOM 2004 N N . PHE A 1 258 ? -1.184 -6.723 -17.327 1.00 97.00 258 PHE A N 1
ATOM 2005 C CA . PHE A 1 258 ? 0.112 -6.470 -16.712 1.00 97.00 258 PHE A CA 1
ATOM 2006 C C . PHE A 1 258 ? 0.040 -6.600 -15.190 1.00 97.00 258 PHE A C 1
ATOM 2008 O O . PHE A 1 258 ? -0.807 -6.007 -14.521 1.00 97.00 258 PHE A O 1
ATOM 2015 N N . THR A 1 259 ? 1.001 -7.323 -14.619 1.00 97.00 259 THR A N 1
ATOM 2016 C CA . THR A 1 259 ? 1.270 -7.323 -13.175 1.00 97.00 259 THR A CA 1
ATOM 2017 C C . THR A 1 259 ? 2.696 -6.851 -12.930 1.00 97.00 259 THR A C 1
ATOM 2019 O O . THR A 1 259 ? 3.640 -7.412 -13.478 1.00 97.00 259 THR A O 1
ATOM 2022 N N . ILE A 1 260 ? 2.875 -5.832 -12.090 1.00 97.50 260 ILE A N 1
ATOM 2023 C CA . ILE A 1 260 ? 4.197 -5.286 -11.762 1.00 97.50 260 ILE A CA 1
ATOM 2024 C C . ILE A 1 260 ? 4.552 -5.686 -10.336 1.00 97.50 260 ILE A C 1
ATOM 2026 O O . ILE A 1 260 ? 3.957 -5.188 -9.387 1.00 97.50 260 ILE A O 1
ATOM 2030 N N . HIS A 1 261 ? 5.546 -6.545 -10.155 1.00 96.56 261 HIS A N 1
ATOM 2031 C CA . HIS A 1 261 ? 6.131 -6.807 -8.845 1.00 96.56 261 HIS A CA 1
ATOM 2032 C C . HIS A 1 261 ? 7.222 -5.787 -8.560 1.00 96.56 261 HIS A C 1
ATOM 2034 O O . HIS A 1 261 ? 8.207 -5.706 -9.282 1.00 96.56 261 HIS A O 1
ATOM 2040 N N . HIS A 1 262 ? 7.062 -5.027 -7.489 1.00 96.19 262 HIS A N 1
ATOM 2041 C CA . HIS A 1 262 ? 8.017 -4.038 -7.027 1.00 96.19 262 HIS A CA 1
ATOM 2042 C C . HIS A 1 262 ? 8.663 -4.514 -5.733 1.00 96.19 262 HIS A C 1
ATOM 2044 O O . HIS A 1 262 ? 7.988 -4.914 -4.782 1.00 96.19 262 HIS A O 1
ATOM 2050 N N . ARG A 1 263 ? 9.991 -4.463 -5.704 1.00 94.62 263 ARG A N 1
ATOM 2051 C CA . ARG A 1 263 ? 10.818 -4.746 -4.539 1.00 94.62 263 ARG A CA 1
ATOM 2052 C C . ARG A 1 263 ? 11.747 -3.572 -4.297 1.00 94.62 263 ARG A C 1
ATOM 2054 O O . ARG A 1 263 ? 12.390 -3.097 -5.228 1.00 94.62 263 ARG A O 1
ATOM 2061 N N . ILE A 1 264 ? 11.861 -3.150 -3.045 1.00 93.56 264 ILE A N 1
ATOM 2062 C CA . ILE A 1 264 ? 12.922 -2.232 -2.638 1.00 93.56 264 ILE A CA 1
ATOM 2063 C C . ILE A 1 264 ? 14.012 -3.070 -1.998 1.00 93.56 264 ILE A C 1
ATOM 2065 O O . ILE A 1 264 ? 13.779 -3.756 -0.998 1.00 93.56 264 ILE A O 1
ATOM 2069 N N . ILE A 1 265 ? 15.197 -3.016 -2.591 1.00 93.06 265 ILE A N 1
ATOM 2070 C CA . ILE A 1 265 ? 16.356 -3.783 -2.153 1.00 93.06 265 ILE A CA 1
ATOM 2071 C C . ILE A 1 265 ? 17.358 -2.808 -1.560 1.00 93.06 265 ILE A C 1
ATOM 2073 O O . ILE A 1 265 ? 17.798 -1.871 -2.228 1.00 93.06 265 ILE A O 1
ATOM 2077 N N . ARG A 1 266 ? 17.697 -3.028 -0.289 1.00 90.56 266 ARG A N 1
ATOM 2078 C CA . ARG A 1 266 ? 18.757 -2.285 0.386 1.00 90.56 266 ARG A CA 1
ATOM 2079 C C . ARG A 1 266 ? 20.093 -2.675 -0.232 1.00 90.56 266 ARG A C 1
ATOM 2081 O O . ARG A 1 266 ? 20.383 -3.867 -0.367 1.00 90.56 266 ARG A O 1
ATOM 2088 N N . GLU A 1 267 ? 20.882 -1.672 -0.598 1.00 88.25 267 GLU A N 1
ATOM 2089 C CA . GLU A 1 267 ? 22.230 -1.911 -1.097 1.00 88.25 267 GLU A CA 1
ATOM 2090 C C . GLU A 1 267 ? 23.133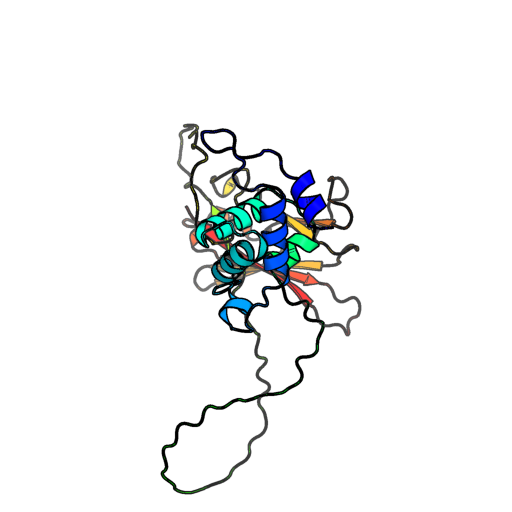 -2.352 0.061 1.00 88.25 267 GLU A C 1
ATOM 2092 O O . GLU A 1 267 ? 23.025 -1.812 1.169 1.00 88.25 267 GLU A O 1
ATOM 2097 N N . PRO A 1 268 ? 23.976 -3.371 -0.153 1.00 85.00 268 PRO A N 1
ATOM 2098 C CA . PRO A 1 268 ? 24.856 -3.866 0.889 1.00 85.00 268 PRO A CA 1
ATOM 2099 C C . PRO A 1 268 ? 25.927 -2.812 1.203 1.00 85.00 268 PRO A C 1
ATOM 2101 O O . PRO A 1 268 ? 26.505 -2.217 0.296 1.00 85.00 268 PRO A O 1
ATOM 2104 N N . MET A 1 269 ? 26.191 -2.567 2.491 1.00 82.25 269 MET A N 1
ATOM 2105 C CA . MET A 1 269 ? 27.243 -1.624 2.909 1.00 82.25 269 MET A CA 1
ATOM 2106 C C . MET A 1 269 ? 28.645 -2.223 2.739 1.00 82.25 269 MET A C 1
ATOM 2108 O O . MET A 1 269 ? 29.627 -1.492 2.641 1.00 82.25 269 MET A O 1
ATOM 2112 N N . SER A 1 270 ? 28.731 -3.553 2.684 1.00 82.56 270 SER A N 1
ATOM 2113 C CA . SER A 1 270 ? 29.941 -4.328 2.438 1.00 82.56 270 SER A CA 1
ATOM 2114 C C . SER A 1 270 ? 29.665 -5.394 1.373 1.00 82.56 270 SER A C 1
ATOM 2116 O O . SER A 1 270 ? 28.586 -5.977 1.382 1.00 82.56 270 SER A O 1
ATOM 2118 N N . PRO A 1 271 ? 30.617 -5.735 0.487 1.00 77.44 271 PRO A N 1
ATOM 2119 C CA . PRO A 1 271 ? 30.437 -6.796 -0.514 1.00 77.44 271 PRO A CA 1
ATOM 2120 C C . PRO A 1 271 ? 30.182 -8.193 0.083 1.00 77.44 271 PRO A C 1
ATOM 2122 O O . PRO A 1 271 ? 29.801 -9.104 -0.645 1.00 77.44 271 PRO A O 1
ATOM 2125 N N . LEU A 1 272 ? 30.401 -8.368 1.391 1.00 80.12 272 LEU A N 1
ATOM 2126 C CA . LEU A 1 272 ? 30.088 -9.593 2.132 1.00 80.12 272 LEU A CA 1
ATOM 2127 C C . LEU A 1 272 ? 28.626 -9.655 2.610 1.00 80.12 272 LEU A C 1
ATOM 2129 O O . LEU A 1 272 ? 28.170 -10.724 3.013 1.00 80.12 272 LEU A O 1
ATOM 2133 N N . ASP A 1 273 ? 27.898 -8.537 2.578 1.00 80.25 273 ASP A N 1
ATOM 2134 C CA . ASP A 1 273 ? 26.515 -8.477 3.038 1.00 80.25 273 ASP A CA 1
ATOM 2135 C C . ASP A 1 273 ? 25.554 -8.909 1.928 1.00 80.25 273 ASP A C 1
ATOM 2137 O O . ASP A 1 273 ? 25.641 -8.473 0.777 1.00 80.25 273 ASP A O 1
ATOM 2141 N N . ALA A 1 274 ? 24.575 -9.735 2.288 1.00 81.62 274 ALA A N 1
ATOM 2142 C CA . ALA A 1 274 ? 23.506 -10.100 1.374 1.00 81.62 274 ALA A CA 1
ATOM 2143 C C . ALA A 1 274 ? 22.560 -8.911 1.133 1.00 81.62 274 ALA A C 1
ATOM 2145 O O . ALA A 1 274 ? 22.156 -8.196 2.057 1.00 81.62 274 ALA A O 1
ATOM 2146 N N . THR A 1 275 ? 22.131 -8.738 -0.119 1.00 85.69 275 THR A N 1
ATOM 2147 C CA . THR A 1 275 ? 21.058 -7.799 -0.457 1.00 85.69 275 THR A CA 1
ATOM 2148 C C . THR A 1 275 ? 19.786 -8.180 0.287 1.00 85.69 275 THR A C 1
ATOM 2150 O O . THR A 1 275 ? 19.311 -9.309 0.177 1.00 85.69 275 THR A O 1
ATOM 2153 N N . THR A 1 276 ? 19.206 -7.231 1.016 1.00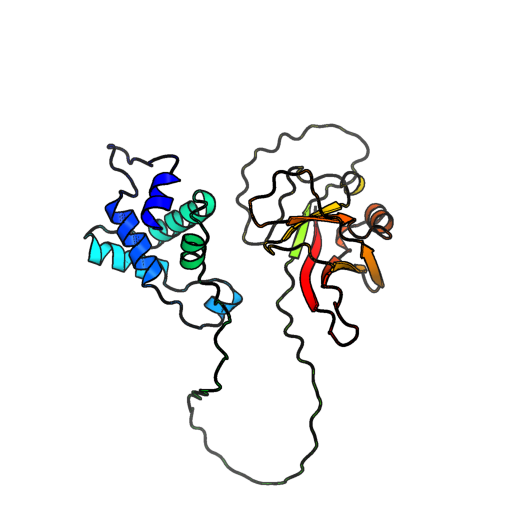 88.81 276 THR A N 1
ATOM 2154 C CA . THR A 1 276 ? 17.984 -7.474 1.788 1.00 88.81 276 THR A CA 1
ATOM 2155 C C . THR A 1 276 ? 16.806 -6.759 1.137 1.00 88.81 276 THR A C 1
ATOM 2157 O O . THR A 1 276 ? 16.844 -5.543 0.933 1.00 88.81 276 THR A O 1
ATOM 2160 N N . THR A 1 277 ? 15.740 -7.503 0.833 1.00 90.19 277 THR A N 1
ATOM 2161 C CA . THR A 1 277 ? 14.469 -6.907 0.400 1.00 90.19 277 THR A CA 1
ATOM 2162 C C . THR A 1 277 ? 13.776 -6.299 1.613 1.00 90.19 277 THR A C 1
ATOM 2164 O O . THR A 1 277 ? 13.425 -7.010 2.551 1.00 90.19 277 THR A O 1
ATOM 2167 N N . ILE A 1 278 ? 13.586 -4.981 1.605 1.00 90.62 278 ILE A N 1
ATOM 2168 C CA . ILE A 1 278 ? 12.961 -4.247 2.718 1.00 90.62 278 ILE A CA 1
ATOM 2169 C C . ILE A 1 278 ? 11.476 -3.961 2.482 1.00 90.62 278 ILE A C 1
ATOM 2171 O O . ILE A 1 278 ? 10.751 -3.641 3.419 1.00 90.62 278 ILE A O 1
ATOM 2175 N N . PHE A 1 279 ? 11.017 -4.085 1.238 1.00 90.44 279 PHE A N 1
ATOM 2176 C CA . PHE A 1 279 ? 9.622 -3.906 0.857 1.00 90.44 279 PHE A CA 1
ATOM 2177 C C . PHE A 1 279 ? 9.320 -4.711 -0.404 1.00 90.44 279 PHE A C 1
ATOM 2179 O O . PHE A 1 279 ? 10.153 -4.772 -1.309 1.00 90.44 279 PHE A O 1
ATOM 2186 N N . SER A 1 280 ? 8.125 -5.296 -0.473 1.00 92.75 280 SER A N 1
ATOM 2187 C CA . SER A 1 280 ? 7.614 -5.950 -1.673 1.00 92.75 280 SER A CA 1
ATOM 2188 C C . SER A 1 280 ? 6.114 -5.714 -1.817 1.00 92.75 280 SER A C 1
ATOM 2190 O O . SER A 1 280 ? 5.361 -5.825 -0.849 1.00 92.75 280 SER A O 1
ATOM 2192 N N . THR A 1 281 ? 5.690 -5.379 -3.031 1.00 94.19 281 THR A N 1
ATOM 2193 C CA . THR A 1 281 ? 4.287 -5.178 -3.394 1.00 94.19 281 THR A CA 1
ATOM 2194 C C . THR A 1 281 ? 4.085 -5.540 -4.861 1.00 94.19 281 THR A C 1
ATOM 2196 O O . THR A 1 281 ? 5.017 -5.470 -5.659 1.00 94.19 281 THR A O 1
ATOM 2199 N N . ALA A 1 282 ? 2.868 -5.902 -5.234 1.00 95.75 282 ALA A N 1
ATOM 2200 C CA . ALA A 1 282 ? 2.445 -6.079 -6.611 1.00 95.75 282 ALA A CA 1
ATOM 2201 C C . ALA A 1 282 ? 1.474 -4.957 -6.986 1.00 95.75 282 ALA A C 1
ATOM 2203 O O . ALA A 1 282 ? 0.597 -4.618 -6.197 1.00 95.75 282 ALA A O 1
ATOM 2204 N N . TYR A 1 283 ? 1.611 -4.396 -8.182 1.00 95.50 283 TYR A N 1
ATOM 2205 C CA . TYR A 1 283 ? 0.654 -3.465 -8.765 1.00 95.50 283 TYR A CA 1
ATOM 2206 C C . TYR A 1 283 ? -0.126 -4.165 -9.873 1.00 95.50 283 TYR A C 1
ATOM 2208 O O . TYR A 1 283 ? 0.465 -4.842 -10.720 1.00 95.50 283 TYR A O 1
ATOM 2216 N N . LYS A 1 284 ? -1.446 -3.989 -9.862 1.00 95.69 284 LYS A N 1
ATOM 2217 C CA . LYS A 1 284 ? -2.367 -4.474 -10.895 1.00 95.69 284 LYS A CA 1
ATOM 2218 C C . LYS A 1 284 ? -3.264 -3.342 -11.367 1.00 95.69 284 LYS A C 1
ATOM 2220 O O . LYS A 1 284 ? -3.596 -2.461 -10.579 1.00 95.69 284 LYS A O 1
ATOM 2225 N N . PHE A 1 285 ? -3.684 -3.380 -12.622 1.00 94.31 285 PHE A N 1
ATOM 2226 C CA . PHE A 1 285 ? -4.610 -2.396 -13.183 1.00 94.31 285 PHE A CA 1
ATOM 2227 C C . PHE A 1 285 ? -6.038 -2.948 -13.175 1.00 94.31 285 PHE A C 1
ATOM 2229 O O . PHE A 1 285 ? -6.230 -4.154 -13.338 1.00 94.31 285 PHE A O 1
ATOM 2236 N N . ARG A 1 286 ? -7.038 -2.084 -12.976 1.00 94.25 286 ARG A N 1
ATOM 2237 C CA . ARG A 1 286 ? -8.462 -2.437 -13.122 1.00 94.25 286 ARG A CA 1
ATOM 2238 C C . ARG A 1 286 ? -9.280 -1.245 -13.620 1.00 94.25 286 ARG A C 1
ATOM 2240 O O . ARG A 1 286 ? -8.873 -0.107 -13.395 1.00 94.25 286 ARG A O 1
ATOM 2247 N N . TYR A 1 287 ? -10.405 -1.532 -14.270 1.00 90.75 287 TYR A N 1
ATOM 2248 C CA . TYR A 1 287 ? -11.385 -0.543 -14.730 1.00 90.75 287 TYR A CA 1
ATOM 2249 C C . TYR A 1 287 ? -12.427 -0.200 -13.663 1.00 90.75 287 TYR A C 1
ATOM 2251 O O . TYR A 1 287 ? -12.725 -1.093 -12.834 1.00 90.75 287 TYR A O 1
#

Foldseek 3Di:
DLLVQLVVLDPDFDADPPRHGPQDSLLSVLLVVLLVVDDADPDPCCQQVVDGPCSLVSSQVSSCVRPVDGDHSVNSVVVLVCCVVRGPSDPVNVCSSRVHPPPPDPPPDDDDPDDDDDDDDDDDDDDDDDDDDPDPPPPPSPFQEEEQAEDPPDDDDDDPPPDDPDDDDDDRPYPQDPVHYYHLVPDQQKDKDKDLAQDDFAKWKKKWKDAPPDIDIAIWGKDWDPPDPDPPRMIMIMTGHRVVCSVVLSPDPDNQSMKMKIWIWGDDPDPPDDIDTPHIHIYGYDD

InterPro domains:
  IPR000818 TEA/ATTS domain [PF01285] (20-86)
  IPR000818 TEA/ATTS domain [PS51088] (16-90)
  IPR000818 TEA/ATTS domain [SM00426] (14-83)
  IPR038096 TEA/ATTS domain superfamily [G3DSA:6.10.20.40] (17-88)

Sequence (287 aa):
DVFRAVVKCRKSWKTLKGGKVVWPLHLEAALLEGLSLYQPDNSRETLLLGRFPMRNRFISEHILKTTGEVRTAKQVGSRLQQLRDTCGGGRKLQKLLSPVLNSGTPISNRSHYSLRRSGSRSTASSSVPTSPISQEFEFSSSPNVMYIDIVPENRSSPVACIYPSDINVTLDATVSSTHGPRPIKNIKPSLAFTSSFDASIVAKSMFTIYHVDRVYEDQSSLTVMTDQPVPEGAAMYTCDLVPRYWNLICNSLDPTEFTIHHRIIREPMSPLDATTTIFSTAYKFRY